Protein AF-A0A8H7IPU9-F1 (afdb_monomer_lite)

Foldseek 3Di:
DEEEEELVWADAQAFRCLLPPVSSVPDGHDNHGHPVVVVCVVVVYDYPYYFQFDRNQDPDQQCVRDSDHFDFQPPPVSPFGLGHGRSRQLSCVLPDPPHDHYDDDCDPCRFVVSCVRSVHDGDDDDDPDPPCVVVPPVVVVVVVVVQVVVCVVVVHHDDDDDPQVVCQVDNDVVCVSPRPVVSCVVVPPDDDDDDDDDD

Sequence (199 aa):
MRVAIKDNFNIDGIKTSLCNKAYNSFYPAAQSTAVCIQKLLDRGAVVIGKTKLSSFAATEEPIQCIDWPAPWNPRADEYQSPAGSSSGSAAAIAAYEWLDVAIGSDTSGSGRRPGHWNGVVAMRPTHVDYLETIGNPDQLQLIEEFTHDMEEFFGVKAKMICLESLWAEDPPEEAERRRLSDYMEPVSCGVAKHVASFG

Secondary structure (DSSP, 8-state):
-EEEEETTS--TTS---TT-HHHHHHS---SS--HHHHHHHTTT-EEEEEE--SGGG-S--GGG-SSSPPPPPTTGGGTS---SSSHHHHHHHHH-TT--EEE---SSSTTHHHHHHHT-----PPPS-TTGGG--HHHHHHHHHHHHHHHHHHT-------HHHHHHHS--GGGTT--HHHHHGGG-TTS--------

Structure (mmCIF, N/CA/C/O backbone):
data_AF-A0A8H7IPU9-F1
#
_entry.id   AF-A0A8H7IPU9-F1
#
loop_
_atom_site.group_PDB
_atom_site.id
_atom_site.type_symbol
_atom_site.label_atom_id
_atom_site.label_alt_id
_atom_site.label_comp_id
_atom_site.label_asym_id
_atom_site.label_entity_id
_atom_site.label_seq_id
_atom_site.pdbx_PDB_ins_code
_atom_site.Cartn_x
_atom_site.Cartn_y
_atom_site.Cartn_z
_atom_site.occupancy
_atom_site.B_iso_or_equiv
_atom_site.auth_seq_id
_atom_site.auth_comp_id
_atom_site.auth_asym_id
_atom_site.auth_atom_id
_atom_site.pdbx_PDB_model_num
ATOM 1 N N . MET A 1 1 ? -15.481 -5.695 -7.728 1.00 94.62 1 MET A N 1
ATOM 2 C CA . MET A 1 1 ? -14.509 -4.632 -7.390 1.00 94.62 1 MET A CA 1
ATOM 3 C C . MET A 1 1 ? -13.109 -5.213 -7.462 1.00 94.62 1 MET A C 1
ATOM 5 O O . MET A 1 1 ? -12.864 -6.240 -6.842 1.00 94.62 1 MET A O 1
ATOM 9 N N . ARG A 1 2 ? -12.219 -4.601 -8.233 1.00 98.00 2 ARG A N 1
ATOM 10 C CA . ARG A 1 2 ? -10.822 -4.975 -8.448 1.00 98.00 2 ARG A CA 1
ATOM 11 C C . ARG A 1 2 ? -9.962 -4.194 -7.471 1.00 98.00 2 ARG A C 1
ATOM 13 O O . ARG A 1 2 ? -10.025 -2.967 -7.445 1.00 98.00 2 ARG A O 1
ATOM 20 N N . VAL A 1 3 ? -9.193 -4.908 -6.659 1.00 98.06 3 VAL A N 1
ATOM 21 C CA . VAL A 1 3 ? -8.424 -4.314 -5.569 1.00 98.06 3 VAL A CA 1
ATOM 22 C C . VAL A 1 3 ? -6.952 -4.702 -5.644 1.00 98.06 3 VAL A C 1
ATOM 24 O O . VAL A 1 3 ? -6.610 -5.871 -5.823 1.00 98.06 3 VAL A O 1
ATOM 27 N N . ALA A 1 4 ? -6.070 -3.719 -5.484 1.00 98.19 4 ALA A N 1
ATOM 28 C CA . ALA A 1 4 ? -4.639 -3.945 -5.309 1.00 98.19 4 ALA A CA 1
ATOM 29 C C . ALA A 1 4 ? -4.267 -3.853 -3.821 1.00 98.19 4 ALA A C 1
ATOM 31 O O . ALA A 1 4 ? -4.790 -3.002 -3.102 1.00 98.19 4 ALA A O 1
ATOM 32 N N . ILE A 1 5 ? -3.383 -4.726 -3.338 1.00 98.25 5 ILE A N 1
ATOM 33 C CA . ILE A 1 5 ? -3.115 -4.882 -1.900 1.00 98.25 5 ILE A CA 1
ATOM 34 C C . ILE A 1 5 ? -1.649 -4.596 -1.592 1.00 98.25 5 ILE A C 1
ATOM 36 O O . ILE A 1 5 ? -0.771 -5.290 -2.092 1.00 98.25 5 ILE A O 1
ATOM 40 N N . LYS A 1 6 ? -1.360 -3.624 -0.722 1.00 98.06 6 LYS A N 1
ATOM 41 C CA . LYS A 1 6 ? 0.015 -3.355 -0.275 1.00 98.06 6 LYS A CA 1
ATOM 42 C C . LYS A 1 6 ? 0.691 -4.604 0.278 1.00 98.06 6 LYS A C 1
ATOM 44 O O . LYS A 1 6 ? 0.089 -5.384 1.014 1.00 98.06 6 LYS A O 1
ATOM 49 N N . ASP A 1 7 ? 1.967 -4.786 -0.054 1.00 97.56 7 ASP A N 1
ATOM 50 C CA . ASP A 1 7 ? 2.721 -5.993 0.298 1.00 97.56 7 ASP A CA 1
ATOM 51 C C . ASP A 1 7 ? 3.201 -6.076 1.758 1.00 97.56 7 ASP A C 1
ATOM 53 O O . ASP A 1 7 ? 4.234 -6.658 2.075 1.00 97.56 7 ASP A O 1
ATOM 57 N N . ASN A 1 8 ? 2.408 -5.501 2.660 1.00 96.00 8 ASN A N 1
ATOM 58 C CA . ASN A 1 8 ? 2.446 -5.726 4.100 1.00 96.00 8 ASN A CA 1
ATOM 59 C C . ASN A 1 8 ? 1.144 -6.316 4.659 1.00 96.00 8 ASN A C 1
ATOM 61 O O . ASN A 1 8 ? 1.039 -6.502 5.868 1.00 96.00 8 ASN A O 1
ATOM 65 N N . PHE A 1 9 ? 0.171 -6.635 3.803 1.00 96.75 9 PHE A N 1
ATOM 66 C CA . PHE A 1 9 ? -1.003 -7.414 4.182 1.00 96.75 9 PHE A CA 1
ATOM 67 C C . PHE A 1 9 ? -0.848 -8.860 3.722 1.00 96.75 9 PHE A C 1
ATOM 69 O O . PHE A 1 9 ? -0.533 -9.128 2.558 1.00 96.75 9 PHE A O 1
ATOM 76 N N . ASN A 1 10 ? -1.114 -9.792 4.631 1.00 97.69 10 ASN A N 1
ATOM 77 C CA . ASN A 1 10 ? -1.119 -11.214 4.322 1.00 97.69 10 ASN A CA 1
ATOM 78 C C . ASN A 1 10 ? -2.346 -11.601 3.493 1.00 97.69 10 ASN A C 1
ATOM 80 O O . ASN A 1 10 ? -3.448 -11.094 3.715 1.00 97.69 10 ASN A O 1
ATOM 84 N N . ILE A 1 11 ? -2.137 -12.514 2.548 1.00 98.06 11 ILE A N 1
ATOM 85 C CA . ILE A 1 11 ? -3.176 -13.190 1.770 1.00 98.06 11 ILE A CA 1
ATOM 86 C C . ILE A 1 11 ? -2.805 -14.667 1.784 1.00 98.06 11 ILE A C 1
ATOM 88 O O . ILE A 1 11 ? -1.660 -14.995 1.470 1.00 98.06 11 ILE A O 1
ATOM 92 N N . ASP A 1 12 ? -3.742 -15.523 2.178 1.00 97.88 12 ASP A N 1
ATOM 93 C CA . ASP A 1 12 ? -3.506 -16.959 2.305 1.00 97.88 12 ASP A CA 1
ATOM 94 C C . ASP A 1 12 ? -2.911 -17.557 1.019 1.00 97.88 12 ASP A C 1
ATOM 96 O O . ASP A 1 12 ? -3.338 -17.243 -0.094 1.00 97.88 12 ASP A O 1
ATOM 100 N N . GLY A 1 13 ? -1.860 -18.361 1.175 1.00 97.81 13 GLY A N 1
ATOM 101 C CA . GLY A 1 13 ? -1.127 -18.972 0.065 1.00 97.81 13 GLY A CA 1
ATOM 102 C C . GLY A 1 13 ? -0.203 -18.029 -0.720 1.00 97.81 13 GLY A C 1
ATOM 103 O O . GLY A 1 13 ? 0.510 -18.493 -1.611 1.00 97.81 13 GLY A O 1
ATOM 104 N N . ILE A 1 14 ? -0.136 -16.733 -0.390 1.00 97.81 14 ILE A N 1
ATOM 105 C CA . ILE A 1 14 ? 0.733 -15.748 -1.056 1.00 97.81 14 ILE A CA 1
ATOM 106 C C . ILE A 1 14 ? 1.855 -15.303 -0.110 1.00 97.81 14 ILE A C 1
ATOM 108 O O . ILE A 1 14 ? 1.643 -15.069 1.080 1.00 97.81 14 ILE A O 1
ATOM 112 N N . LYS A 1 15 ? 3.078 -15.158 -0.636 1.00 97.62 15 LYS A N 1
ATOM 113 C CA . LYS A 1 15 ? 4.188 -14.564 0.122 1.00 97.62 15 LYS A CA 1
ATOM 114 C C . LYS A 1 15 ? 3.983 -13.063 0.323 1.00 97.62 15 LYS A C 1
ATOM 116 O O . LYS A 1 15 ? 3.641 -12.341 -0.611 1.00 97.62 15 LYS A O 1
ATOM 121 N N . THR A 1 16 ? 4.256 -12.602 1.538 1.00 97.69 16 THR A N 1
ATOM 122 C CA . THR A 1 16 ? 4.347 -11.180 1.881 1.00 97.69 16 THR A CA 1
ATOM 123 C C . THR A 1 16 ? 5.822 -10.825 2.000 1.00 97.69 16 THR A C 1
ATOM 125 O O . THR A 1 16 ? 6.512 -11.374 2.857 1.00 97.69 16 THR A O 1
ATOM 128 N N . SER A 1 17 ? 6.329 -9.935 1.142 1.00 96.56 17 SER A N 1
ATOM 129 C CA . SER A 1 17 ? 7.766 -9.628 1.122 1.00 96.56 17 SER A CA 1
ATOM 130 C C . SER A 1 17 ? 8.166 -8.505 2.072 1.00 96.56 17 SER A C 1
ATOM 132 O O . SER A 1 17 ? 9.347 -8.386 2.389 1.00 96.56 17 SER A O 1
ATOM 134 N N . LEU A 1 18 ? 7.222 -7.643 2.475 1.00 95.50 18 LEU A N 1
ATOM 135 C CA . LEU A 1 18 ? 7.505 -6.370 3.154 1.00 95.50 18 LEU A CA 1
ATOM 136 C C . LEU A 1 18 ? 8.487 -5.477 2.383 1.00 95.50 18 LEU A C 1
ATOM 138 O O . LEU A 1 18 ? 9.126 -4.604 2.965 1.00 95.50 18 LEU A O 1
ATOM 142 N N . CYS A 1 19 ? 8.601 -5.690 1.071 1.00 94.81 19 CYS A N 1
ATOM 143 C CA . CYS A 1 19 ? 9.637 -5.112 0.235 1.00 94.81 19 CYS A CA 1
ATOM 144 C C . CYS A 1 19 ? 11.064 -5.354 0.769 1.00 94.81 19 CYS A C 1
ATOM 146 O O . CYS A 1 19 ? 11.955 -4.524 0.591 1.00 94.81 19 CYS A O 1
ATOM 148 N N . ASN A 1 20 ? 11.295 -6.523 1.378 1.00 94.75 20 ASN A N 1
ATOM 149 C CA . ASN A 1 20 ? 12.623 -7.000 1.742 1.00 94.75 20 ASN A CA 1
ATOM 150 C C . ASN A 1 20 ? 12.922 -8.411 1.177 1.00 94.75 20 ASN A C 1
ATOM 152 O O . ASN A 1 20 ? 12.191 -9.371 1.433 1.00 94.75 20 ASN A O 1
ATOM 156 N N . LYS A 1 21 ? 13.999 -8.568 0.389 1.00 96.00 21 LYS A N 1
ATOM 157 C CA . LYS A 1 21 ? 14.336 -9.848 -0.279 1.00 96.00 21 LYS A CA 1
ATOM 158 C C . LYS A 1 21 ? 14.734 -10.943 0.704 1.00 96.00 21 LYS A C 1
ATOM 160 O O . LYS A 1 21 ? 14.388 -12.108 0.487 1.00 96.00 21 LYS A O 1
ATOM 165 N N . ALA A 1 22 ? 15.438 -10.583 1.776 1.00 95.69 22 ALA A N 1
ATOM 166 C CA . ALA A 1 22 ? 15.839 -11.529 2.812 1.00 95.69 22 ALA A CA 1
ATOM 167 C C . ALA A 1 22 ? 14.611 -12.058 3.567 1.00 95.69 22 ALA A C 1
ATOM 169 O O . ALA A 1 22 ? 14.446 -13.271 3.683 1.00 95.69 22 ALA A O 1
ATOM 170 N N . TYR A 1 23 ? 13.699 -11.167 3.970 1.00 95.69 23 TYR A N 1
ATOM 171 C CA . TYR A 1 23 ? 12.420 -11.526 4.586 1.00 95.69 23 TYR A CA 1
ATOM 172 C C . TYR A 1 23 ? 11.604 -12.454 3.676 1.00 95.69 23 TYR A C 1
ATOM 174 O O . TYR A 1 23 ? 11.214 -13.545 4.088 1.00 95.69 23 TYR A O 1
ATOM 182 N N . ASN A 1 24 ? 11.428 -12.077 2.406 1.00 96.69 24 ASN A N 1
ATOM 183 C CA . ASN A 1 24 ? 10.699 -12.884 1.424 1.00 96.69 24 ASN A CA 1
ATOM 184 C C . ASN A 1 24 ? 11.300 -14.286 1.216 1.00 96.69 24 ASN A C 1
ATOM 186 O O . ASN A 1 24 ? 10.581 -15.244 0.928 1.00 96.69 24 ASN A O 1
ATOM 190 N N . SER A 1 25 ? 12.624 -14.414 1.326 1.00 97.12 25 SER A N 1
ATOM 191 C CA . SER A 1 25 ? 13.322 -15.696 1.175 1.00 97.12 25 SER A CA 1
ATOM 192 C C . SER A 1 25 ? 13.182 -16.569 2.419 1.00 97.12 25 SER A C 1
ATOM 194 O O . SER A 1 25 ? 13.005 -17.778 2.291 1.00 97.12 25 SER A O 1
ATOM 196 N N . PHE A 1 26 ? 13.233 -15.957 3.604 1.00 97.25 26 PHE A N 1
ATOM 197 C CA . PHE A 1 26 ? 13.206 -16.655 4.885 1.00 97.25 26 PHE A CA 1
ATOM 198 C C . PHE A 1 26 ? 11.809 -17.158 5.264 1.00 97.25 26 PHE A C 1
ATOM 200 O O . PHE A 1 26 ? 11.671 -18.269 5.771 1.00 97.25 26 PHE A O 1
ATOM 207 N N . TYR A 1 27 ? 10.767 -16.365 5.003 1.00 96.06 27 TYR A N 1
ATOM 208 C CA . TYR A 1 27 ? 9.405 -16.708 5.404 1.00 96.06 27 TYR A CA 1
ATOM 209 C C . TYR A 1 27 ? 8.633 -17.448 4.294 1.00 96.06 27 TYR A C 1
ATOM 211 O O . TYR A 1 27 ? 8.778 -17.137 3.100 1.00 96.06 27 TYR A O 1
ATOM 219 N N . PRO A 1 28 ? 7.810 -18.453 4.656 1.00 97.75 28 PRO A N 1
ATOM 220 C CA . PRO A 1 28 ? 6.927 -19.128 3.712 1.00 97.75 28 PRO A CA 1
ATOM 221 C C . PRO A 1 28 ? 5.769 -18.213 3.284 1.00 97.75 28 PRO A C 1
ATOM 223 O O . PRO A 1 28 ? 5.651 -17.067 3.718 1.00 97.75 28 PRO A O 1
ATOM 226 N N . ALA A 1 29 ? 4.907 -18.721 2.401 1.00 98.00 29 ALA A N 1
ATOM 227 C CA . ALA A 1 29 ? 3.640 -18.059 2.106 1.00 98.00 29 ALA A CA 1
ATOM 228 C C . ALA A 1 29 ? 2.799 -17.890 3.382 1.00 98.00 29 ALA A C 1
ATOM 230 O O . ALA A 1 29 ? 2.895 -18.703 4.307 1.00 98.00 29 ALA A O 1
ATOM 231 N N . ALA A 1 30 ? 1.987 -16.834 3.431 1.00 96.75 30 ALA A N 1
ATOM 232 C CA . ALA A 1 30 ? 1.106 -16.607 4.564 1.00 96.75 30 ALA A CA 1
ATOM 233 C C . ALA A 1 30 ? 0.087 -17.751 4.693 1.00 96.75 30 ALA A C 1
ATOM 235 O O . ALA A 1 30 ? -0.413 -18.257 3.692 1.00 96.75 30 ALA A O 1
ATOM 236 N N . GLN A 1 31 ? -0.215 -18.132 5.935 1.00 96.56 31 GLN A N 1
ATOM 237 C CA . GLN A 1 31 ? -1.185 -19.186 6.271 1.00 96.56 31 GLN A CA 1
ATOM 238 C C . GLN A 1 31 ? -2.599 -18.641 6.528 1.00 96.56 31 GLN A C 1
ATOM 240 O O . GLN A 1 31 ? -3.505 -19.383 6.899 1.00 96.56 31 GLN A O 1
ATOM 245 N N . SER A 1 32 ? -2.763 -17.320 6.458 1.00 95.19 32 SER A N 1
ATOM 246 C CA . SER A 1 32 ? -4.039 -16.653 6.664 1.00 95.19 32 SER A CA 1
ATOM 247 C C . SER A 1 32 ? -4.071 -15.308 5.950 1.00 95.19 32 SER A C 1
ATOM 249 O O . SER A 1 32 ? -3.048 -14.642 5.759 1.00 95.19 32 SER A O 1
ATOM 251 N N . THR A 1 33 ? -5.274 -14.896 5.565 1.00 93.88 33 THR A N 1
ATOM 252 C CA . THR A 1 33 ? -5.533 -13.580 4.984 1.00 93.88 33 THR A CA 1
ATOM 253 C C . THR A 1 33 ? -5.771 -12.557 6.093 1.00 93.88 33 THR A C 1
ATOM 255 O O . THR A 1 33 ? -6.501 -12.819 7.049 1.00 93.88 33 THR A O 1
ATOM 258 N N . ALA A 1 34 ? -5.187 -11.363 5.966 1.00 90.50 34 ALA A N 1
ATOM 259 C CA . ALA A 1 34 ? -5.430 -10.266 6.897 1.00 90.50 34 ALA A CA 1
ATOM 260 C C . ALA A 1 34 ? -6.932 -9.935 6.968 1.00 90.50 34 ALA A C 1
ATOM 262 O O . ALA A 1 34 ? -7.604 -9.852 5.941 1.00 90.50 34 ALA A O 1
ATOM 263 N N . VAL A 1 35 ? -7.459 -9.695 8.173 1.00 89.44 35 VAL A N 1
ATOM 264 C CA . VAL A 1 35 ? -8.910 -9.568 8.429 1.00 89.44 35 VAL A CA 1
ATOM 265 C C . VAL A 1 35 ? -9.587 -8.527 7.533 1.00 89.44 35 VAL A C 1
ATOM 267 O O . VAL A 1 35 ? -10.679 -8.760 7.017 1.00 89.44 35 VAL A O 1
ATOM 270 N N . CYS A 1 36 ? -8.948 -7.375 7.314 1.00 87.19 36 CYS A N 1
ATOM 271 C CA . CYS A 1 36 ? -9.480 -6.340 6.427 1.00 87.19 36 CYS A CA 1
ATOM 272 C C . CYS A 1 36 ? -9.583 -6.813 4.970 1.00 87.19 36 CYS A C 1
ATOM 274 O O . CYS A 1 36 ? -10.551 -6.475 4.296 1.00 87.19 36 CYS A O 1
ATOM 276 N N . ILE A 1 37 ? -8.634 -7.625 4.503 1.00 94.69 37 ILE A N 1
ATOM 277 C CA . ILE A 1 37 ? -8.632 -8.178 3.148 1.00 94.69 37 ILE A CA 1
ATOM 278 C C . ILE A 1 37 ? -9.664 -9.296 3.031 1.00 94.69 37 ILE A C 1
ATOM 280 O O . ILE A 1 37 ? -10.421 -9.309 2.065 1.00 94.69 37 ILE A O 1
ATOM 284 N N . GLN A 1 38 ? -9.780 -10.163 4.042 1.00 94.75 38 GLN A N 1
ATOM 285 C CA . GLN A 1 38 ? -10.798 -11.214 4.066 1.00 94.75 38 GLN A CA 1
ATOM 286 C C . GLN A 1 38 ? -12.208 -10.619 3.940 1.00 94.75 38 GLN A C 1
ATOM 288 O O . GLN A 1 38 ? -12.972 -11.032 3.077 1.00 94.75 38 GLN A O 1
ATOM 293 N N . LYS A 1 39 ? -12.508 -9.539 4.677 1.00 92.75 39 LYS A N 1
ATOM 294 C CA . LYS A 1 39 ? -13.793 -8.820 4.577 1.00 92.75 39 LYS A CA 1
ATOM 295 C C . LYS A 1 39 ? -14.113 -8.300 3.170 1.00 92.75 39 LYS A C 1
ATOM 297 O O . LYS A 1 39 ? -15.296 -8.153 2.846 1.00 92.75 39 LYS A O 1
ATOM 302 N N . LEU A 1 40 ? -13.092 -7.962 2.376 1.00 92.38 40 LEU A N 1
ATOM 303 C CA . LEU A 1 40 ? -13.252 -7.548 0.980 1.00 92.38 40 LEU A CA 1
ATOM 304 C C . LEU A 1 40 ? -13.509 -8.760 0.082 1.00 92.38 40 LEU A C 1
ATOM 306 O O . LEU A 1 40 ? -14.425 -8.717 -0.738 1.00 92.38 40 LEU A O 1
ATOM 310 N N . LEU A 1 41 ? -12.739 -9.838 0.255 1.00 96.69 41 LEU A N 1
ATOM 311 C CA . LEU A 1 41 ? -12.911 -11.091 -0.486 1.00 96.69 41 LEU A CA 1
ATOM 312 C C . LEU A 1 41 ? -14.306 -11.690 -0.264 1.00 96.69 41 LEU A C 1
ATOM 314 O O . LEU A 1 41 ? -14.984 -12.022 -1.232 1.00 96.69 41 LEU A O 1
ATOM 318 N N . ASP A 1 42 ? -14.783 -11.712 0.983 1.00 96.19 42 ASP A N 1
ATOM 319 C CA . ASP A 1 42 ? -16.123 -12.194 1.352 1.00 96.19 42 ASP A CA 1
ATOM 320 C C . ASP A 1 42 ? -17.2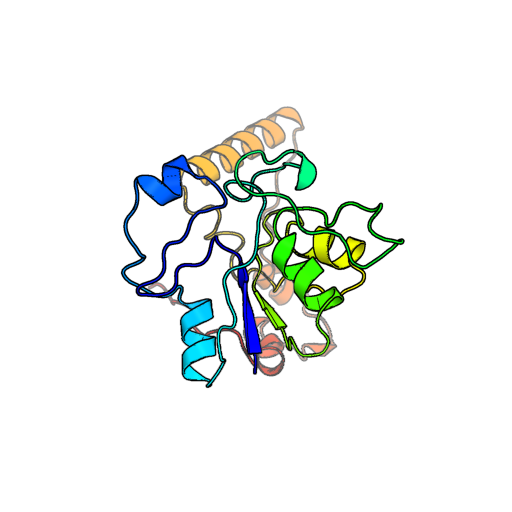47 -11.393 0.671 1.00 96.19 42 ASP A C 1
ATOM 322 O O . ASP A 1 42 ? -18.361 -11.880 0.499 1.00 96.19 42 ASP A O 1
ATOM 326 N N . ARG A 1 43 ? -16.960 -10.149 0.263 1.00 97.44 43 ARG A N 1
ATOM 327 C CA . ARG A 1 43 ? -17.872 -9.265 -0.483 1.00 97.44 43 ARG A CA 1
ATOM 328 C C . ARG A 1 43 ? -17.673 -9.336 -2.001 1.00 97.44 43 ARG A C 1
ATOM 330 O O . ARG A 1 43 ? -18.206 -8.498 -2.726 1.00 97.44 43 ARG A O 1
ATOM 337 N N . GLY A 1 44 ? -16.903 -10.304 -2.493 1.00 98.00 44 GLY A N 1
ATOM 338 C CA . GLY A 1 44 ? -16.647 -10.505 -3.920 1.00 98.00 44 GLY A CA 1
ATOM 339 C C . GLY A 1 44 ? -15.605 -9.553 -4.516 1.00 98.00 44 GLY A C 1
ATOM 340 O O . GLY A 1 44 ? -15.627 -9.292 -5.723 1.00 98.00 44 GLY A O 1
ATOM 341 N N . ALA A 1 45 ? -14.705 -8.989 -3.703 1.00 97.25 45 ALA A N 1
ATOM 342 C CA . ALA A 1 45 ? -13.556 -8.266 -4.239 1.00 97.25 45 ALA A CA 1
ATOM 343 C C . ALA A 1 45 ? -12.579 -9.232 -4.927 1.00 97.25 45 ALA A C 1
ATOM 345 O O . ALA A 1 45 ? -12.307 -10.323 -4.434 1.00 97.25 45 ALA A O 1
ATOM 346 N N . VAL A 1 46 ? -12.017 -8.804 -6.055 1.00 98.12 46 VAL A N 1
ATOM 347 C CA . VAL A 1 46 ? -11.020 -9.552 -6.822 1.00 98.12 46 VAL A CA 1
ATOM 348 C C . VAL A 1 46 ? -9.664 -8.903 -6.593 1.00 98.12 46 VAL A C 1
ATOM 350 O O . VAL A 1 46 ? -9.446 -7.759 -6.998 1.00 98.12 46 VAL A O 1
ATOM 353 N N . VAL A 1 47 ? -8.757 -9.623 -5.933 1.00 98.06 47 VAL A N 1
ATOM 354 C CA . VAL A 1 47 ? -7.383 -9.156 -5.729 1.00 98.06 47 VAL A CA 1
ATOM 355 C C . VAL A 1 47 ? -6.613 -9.282 -7.037 1.00 98.06 47 VAL A C 1
ATOM 357 O O . VAL A 1 47 ? -6.455 -10.374 -7.572 1.00 98.06 47 VAL A O 1
ATOM 360 N N . ILE A 1 48 ? -6.123 -8.152 -7.535 1.00 97.19 48 ILE A N 1
ATOM 361 C CA . ILE A 1 48 ? -5.356 -8.074 -8.783 1.00 97.19 48 ILE A CA 1
ATOM 362 C C . ILE A 1 48 ? -3.881 -8.395 -8.550 1.00 97.19 48 ILE A C 1
ATOM 364 O O . ILE A 1 48 ? -3.219 -8.968 -9.410 1.00 97.19 48 ILE A O 1
ATOM 368 N N . GLY A 1 49 ? -3.355 -8.028 -7.383 1.00 96.19 49 GLY A N 1
ATOM 369 C CA . GLY A 1 49 ? -1.962 -8.269 -7.047 1.00 96.19 49 GLY A CA 1
ATOM 370 C C . GLY A 1 49 ? -1.502 -7.523 -5.804 1.00 96.19 49 GLY A C 1
ATOM 371 O O . GLY A 1 49 ? -2.248 -6.746 -5.195 1.00 96.19 49 GLY A O 1
ATOM 372 N N . LYS A 1 50 ? -0.243 -7.782 -5.446 1.00 97.56 50 LYS A N 1
ATOM 373 C CA . LYS A 1 50 ? 0.458 -7.113 -4.351 1.00 97.56 50 LYS A CA 1
ATOM 374 C C . LYS A 1 50 ? 1.178 -5.862 -4.868 1.00 97.56 50 LYS A C 1
ATOM 376 O O . LYS A 1 50 ? 1.773 -5.902 -5.942 1.00 97.56 50 LYS A O 1
ATOM 381 N N . THR A 1 51 ? 1.131 -4.756 -4.128 1.00 96.81 51 THR A N 1
ATOM 382 C CA . THR A 1 51 ? 1.768 -3.486 -4.520 1.00 96.81 51 THR A CA 1
ATOM 383 C C . THR A 1 51 ? 3.022 -3.190 -3.704 1.00 96.81 51 THR A C 1
ATOM 385 O O . THR A 1 51 ? 3.115 -3.511 -2.515 1.00 96.81 51 THR A O 1
ATOM 388 N N . LYS A 1 52 ? 3.989 -2.534 -4.357 1.00 94.88 52 LYS A N 1
ATOM 389 C CA . LYS A 1 52 ? 5.240 -2.064 -3.749 1.00 94.88 52 LYS A CA 1
ATOM 390 C C . LYS A 1 52 ? 4.967 -1.152 -2.551 1.00 94.88 52 LYS A C 1
ATOM 392 O O . LYS A 1 52 ? 4.071 -0.307 -2.580 1.00 94.88 52 LYS A O 1
ATOM 397 N N . LEU A 1 53 ? 5.820 -1.284 -1.542 1.00 95.12 53 LEU A N 1
ATOM 398 C CA . LEU A 1 53 ? 5.917 -0.389 -0.399 1.00 95.12 53 LEU A CA 1
ATOM 399 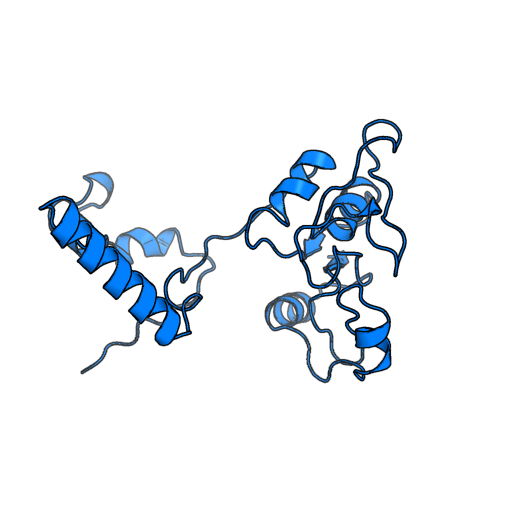C C . LEU A 1 53 ? 7.364 0.011 -0.116 1.00 95.12 53 LEU A C 1
ATOM 401 O O . LEU A 1 53 ? 8.280 -0.625 -0.631 1.00 95.12 53 LEU A O 1
ATOM 405 N N . SER A 1 54 ? 7.571 1.022 0.723 1.00 93.62 54 SER A N 1
ATOM 406 C CA . SER A 1 54 ? 8.856 1.200 1.414 1.00 93.62 54 SER A CA 1
ATOM 407 C C . SER A 1 54 ? 9.149 -0.022 2.295 1.00 93.62 54 SER A C 1
ATOM 409 O O . SER A 1 54 ? 8.225 -0.521 2.941 1.00 93.62 54 SER A O 1
ATOM 411 N N . SER A 1 55 ? 10.391 -0.506 2.312 1.00 93.44 55 SER A N 1
ATOM 412 C CA . SER A 1 55 ? 10.856 -1.664 3.086 1.00 93.44 55 SER A CA 1
ATOM 413 C C . SER A 1 55 ? 10.375 -1.584 4.534 1.00 93.44 55 SER A C 1
ATOM 415 O O . SER A 1 55 ? 10.548 -0.561 5.196 1.00 93.44 55 SER A O 1
ATOM 417 N N . PHE A 1 56 ? 9.684 -2.627 5.002 1.00 93.06 56 PHE A N 1
ATOM 418 C CA . PHE A 1 56 ? 9.048 -2.693 6.329 1.00 93.06 56 PHE A CA 1
ATOM 419 C C . PHE A 1 56 ? 8.107 -1.520 6.670 1.00 93.06 56 PHE A C 1
ATOM 421 O O . PHE A 1 56 ? 7.828 -1.258 7.835 1.00 93.06 56 PHE A O 1
ATOM 428 N N . ALA A 1 57 ? 7.597 -0.810 5.660 1.00 91.38 57 ALA A N 1
ATOM 429 C CA . ALA A 1 57 ? 6.872 0.451 5.811 1.00 91.38 57 ALA A CA 1
ATOM 430 C C . ALA A 1 57 ? 7.654 1.546 6.569 1.00 91.38 57 ALA A C 1
ATOM 432 O O . ALA A 1 57 ? 7.043 2.462 7.123 1.00 91.38 57 ALA A O 1
ATOM 433 N N . ALA A 1 58 ? 8.988 1.472 6.563 1.00 87.06 58 ALA A N 1
ATOM 434 C CA . ALA A 1 58 ? 9.866 2.456 7.178 1.00 87.06 58 ALA A CA 1
ATOM 435 C C . ALA A 1 58 ? 9.845 3.798 6.429 1.00 87.06 58 ALA A C 1
ATOM 437 O O . ALA A 1 58 ? 9.408 3.902 5.275 1.00 87.06 58 ALA A O 1
ATOM 438 N N . THR A 1 59 ? 10.343 4.838 7.099 1.00 81.25 59 THR A N 1
ATOM 439 C CA . THR A 1 59 ? 10.544 6.163 6.508 1.00 81.25 59 THR A CA 1
ATOM 440 C C . THR A 1 59 ? 11.739 6.123 5.554 1.00 81.25 59 THR A C 1
ATOM 442 O O . THR A 1 59 ? 12.861 6.448 5.924 1.00 81.25 59 THR A O 1
ATOM 445 N N . GLU A 1 60 ? 11.484 5.714 4.318 1.00 82.62 60 GLU A N 1
ATOM 446 C CA . GLU A 1 60 ? 12.415 5.797 3.189 1.00 82.62 60 GLU A CA 1
ATOM 447 C C . GLU A 1 60 ? 11.674 6.334 1.960 1.00 82.62 60 GLU A C 1
ATOM 449 O O . GLU A 1 60 ? 10.486 6.040 1.749 1.00 82.62 60 GLU A O 1
ATOM 454 N N . GLU A 1 61 ? 12.369 7.113 1.129 1.00 90.44 61 GLU A N 1
ATOM 455 C CA . GLU A 1 61 ? 11.837 7.447 -0.187 1.00 90.44 61 GLU A CA 1
ATOM 456 C C . GLU A 1 61 ? 11.834 6.189 -1.064 1.00 90.44 61 GLU A C 1
ATOM 458 O O . GLU A 1 61 ? 12.828 5.461 -1.081 1.00 90.44 61 GLU A O 1
ATOM 463 N N . PRO A 1 62 ? 10.768 5.922 -1.842 1.00 90.12 62 PRO A N 1
ATOM 464 C CA . PRO A 1 62 ? 10.657 4.688 -2.621 1.00 90.12 62 PRO A CA 1
ATOM 465 C C . PRO A 1 62 ? 11.867 4.4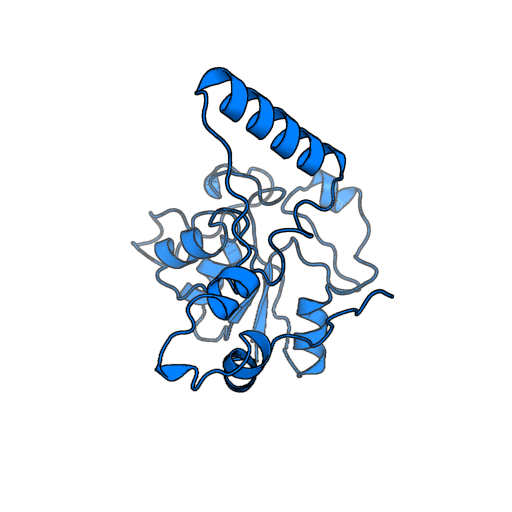04 -3.517 1.00 90.12 62 PRO A C 1
ATOM 467 O O . PRO A 1 62 ? 12.238 3.244 -3.679 1.00 90.12 62 PRO A O 1
ATOM 470 N N . ILE A 1 63 ? 12.485 5.457 -4.062 1.00 87.94 63 ILE A N 1
ATOM 471 C CA . ILE A 1 63 ? 13.655 5.388 -4.950 1.00 87.94 63 ILE A CA 1
ATOM 472 C C . ILE A 1 63 ? 14.946 4.945 -4.243 1.00 87.94 63 ILE A C 1
ATOM 474 O O . ILE A 1 63 ? 15.909 4.587 -4.910 1.00 87.94 63 ILE A O 1
ATOM 478 N N . GLN A 1 64 ? 14.986 4.985 -2.908 1.00 88.56 64 GLN A N 1
ATOM 479 C CA . GLN A 1 64 ? 16.142 4.570 -2.106 1.00 88.56 64 GLN A CA 1
ATOM 480 C C . GLN A 1 64 ? 16.148 3.057 -1.843 1.00 88.56 64 GLN A C 1
ATOM 482 O O . GLN A 1 64 ? 17.169 2.502 -1.443 1.00 88.56 64 GLN A O 1
ATOM 487 N N . CYS A 1 65 ? 15.019 2.380 -2.068 1.00 86.06 65 CYS A N 1
ATOM 488 C CA . CYS A 1 65 ? 14.887 0.948 -1.845 1.00 86.06 65 CYS A CA 1
ATOM 489 C C . CYS A 1 65 ? 15.656 0.151 -2.913 1.00 86.06 65 CYS A C 1
ATOM 491 O O . CYS A 1 65 ? 15.390 0.283 -4.106 1.00 86.06 65 CYS A O 1
ATOM 493 N N . ILE A 1 66 ? 16.579 -0.713 -2.483 1.00 87.75 66 ILE A N 1
ATOM 494 C CA . ILE A 1 66 ? 17.464 -1.479 -3.383 1.00 87.75 66 ILE A CA 1
ATOM 495 C C . ILE A 1 66 ? 16.884 -2.835 -3.815 1.00 87.75 66 ILE A C 1
ATOM 497 O O . ILE A 1 66 ? 17.330 -3.422 -4.801 1.00 87.75 66 ILE A O 1
ATOM 501 N N . ASP A 1 67 ? 15.909 -3.364 -3.073 1.00 92.88 67 ASP A N 1
ATOM 502 C CA . ASP A 1 67 ? 15.433 -4.733 -3.273 1.00 92.88 67 ASP A CA 1
ATOM 503 C C . ASP A 1 67 ? 14.486 -4.849 -4.470 1.00 92.88 67 ASP A C 1
ATOM 505 O O . ASP A 1 67 ? 14.661 -5.730 -5.318 1.00 92.88 67 ASP A O 1
ATOM 509 N N . TRP A 1 68 ? 13.521 -3.937 -4.579 1.00 91.06 68 TRP A N 1
ATOM 510 C CA . TRP A 1 68 ? 12.642 -3.821 -5.740 1.00 91.06 68 TRP A CA 1
ATOM 511 C C . TRP A 1 68 ? 12.589 -2.371 -6.213 1.00 91.06 68 TRP A C 1
ATOM 513 O O . TRP A 1 68 ? 12.430 -1.483 -5.368 1.00 91.06 68 TRP A O 1
ATOM 523 N N . PRO A 1 69 ? 12.645 -2.129 -7.536 1.00 91.00 69 PRO A N 1
ATOM 524 C CA . PRO A 1 69 ? 12.510 -0.791 -8.091 1.00 91.00 69 PRO A CA 1
ATOM 525 C C . PRO A 1 69 ? 11.240 -0.088 -7.605 1.00 91.00 69 PRO A C 1
ATOM 527 O O . PRO A 1 69 ? 10.187 -0.709 -7.415 1.00 91.00 69 PRO A O 1
ATOM 530 N N . ALA A 1 70 ? 11.342 1.222 -7.402 1.00 92.00 70 ALA A N 1
ATOM 531 C CA . ALA A 1 70 ? 10.174 2.057 -7.177 1.00 92.00 70 ALA A CA 1
ATOM 532 C C . ALA A 1 70 ? 9.281 2.069 -8.430 1.00 92.00 70 ALA A C 1
ATOM 534 O O . ALA A 1 70 ? 9.807 2.027 -9.543 1.00 92.00 70 ALA A O 1
ATOM 535 N N . PRO A 1 71 ? 7.948 2.161 -8.277 1.00 93.12 71 PRO A N 1
ATOM 536 C CA . PRO A 1 71 ? 7.097 2.521 -9.400 1.00 93.12 71 PRO A CA 1
ATOM 537 C C . PRO A 1 71 ? 7.393 3.964 -9.826 1.00 93.12 71 PRO A C 1
ATOM 539 O O . PRO A 1 71 ? 7.844 4.777 -9.014 1.00 93.12 71 PRO A O 1
ATOM 542 N N . TRP A 1 72 ? 7.074 4.302 -11.069 1.00 92.62 72 TRP A N 1
ATOM 543 C CA . TRP A 1 72 ? 6.981 5.700 -11.475 1.00 92.62 72 TRP A CA 1
ATOM 544 C C . TRP A 1 72 ? 5.699 6.328 -10.934 1.00 92.62 72 TRP A C 1
ATOM 546 O O . TRP A 1 72 ? 4.676 5.656 -10.778 1.00 92.62 72 TRP A O 1
ATOM 556 N N . ASN A 1 73 ? 5.762 7.622 -10.631 1.00 93.88 73 ASN A N 1
ATOM 557 C CA . ASN A 1 73 ? 4.565 8.414 -10.398 1.00 93.88 73 ASN A CA 1
ATOM 558 C C . ASN A 1 73 ? 3.978 8.778 -11.771 1.00 93.88 73 ASN A C 1
ATOM 560 O O . ASN A 1 73 ? 4.664 9.443 -12.538 1.00 93.88 73 ASN A O 1
ATOM 564 N N . PRO A 1 74 ? 2.734 8.404 -12.105 1.00 91.31 74 PRO A N 1
ATOM 565 C CA . PRO A 1 74 ? 2.138 8.747 -13.400 1.00 91.31 74 PRO A CA 1
ATOM 566 C C . PRO A 1 74 ? 1.800 10.247 -13.543 1.00 91.31 74 PRO A C 1
ATOM 568 O O . PRO A 1 74 ? 1.194 10.657 -14.530 1.00 91.31 74 PRO A O 1
ATOM 571 N N . ARG A 1 75 ? 2.144 11.087 -12.557 1.00 85.56 75 ARG A N 1
ATOM 572 C CA . ARG A 1 75 ? 2.023 12.552 -12.597 1.00 85.56 75 ARG A CA 1
ATOM 573 C C . ARG A 1 75 ? 3.389 13.204 -12.822 1.00 85.56 75 ARG A C 1
ATOM 575 O O . ARG A 1 75 ? 4.420 12.640 -12.468 1.00 85.56 75 ARG A O 1
ATOM 582 N N . ALA A 1 76 ? 3.364 14.435 -13.342 1.00 82.31 76 ALA A N 1
ATOM 583 C CA . ALA A 1 76 ? 4.552 15.257 -13.606 1.00 82.31 76 ALA A CA 1
ATOM 584 C C . ALA A 1 76 ? 5.609 14.534 -14.466 1.00 82.31 76 ALA A C 1
ATOM 586 O O . ALA A 1 76 ? 6.793 14.526 -14.126 1.00 82.31 76 ALA A O 1
ATOM 587 N N . ASP A 1 77 ? 5.151 13.905 -15.554 1.00 83.25 77 ASP A N 1
ATOM 588 C CA . ASP A 1 77 ? 5.978 13.196 -16.540 1.00 83.25 77 ASP A CA 1
ATOM 589 C C . ASP A 1 77 ? 6.971 12.205 -15.910 1.00 83.25 77 ASP A C 1
ATOM 591 O O . ASP A 1 77 ? 8.111 12.089 -16.346 1.00 83.25 77 ASP A O 1
ATOM 595 N N . GLU A 1 78 ? 6.554 11.513 -14.845 1.00 80.56 78 GLU A N 1
ATOM 596 C CA . GLU A 1 78 ? 7.342 10.485 -14.146 1.00 80.56 78 GLU A CA 1
ATOM 597 C C . GLU A 1 78 ? 8.589 10.992 -13.395 1.00 80.56 78 GLU A C 1
ATOM 599 O O . GLU A 1 78 ? 9.287 10.201 -12.755 1.00 80.56 78 GLU A O 1
ATOM 604 N N . TYR A 1 79 ? 8.841 12.308 -13.372 1.00 85.19 79 TYR A N 1
ATOM 605 C CA . TYR A 1 79 ? 9.969 12.923 -12.652 1.00 85.19 79 TYR A CA 1
ATOM 606 C C . TYR A 1 79 ? 9.716 13.124 -11.155 1.00 85.19 79 TYR A C 1
ATOM 608 O O . TYR A 1 79 ? 10.642 13.400 -10.388 1.00 85.19 79 TYR A O 1
ATOM 616 N N . GLN A 1 80 ? 8.466 13.002 -10.718 1.00 89.81 80 GLN A N 1
ATOM 617 C CA . GLN A 1 80 ? 8.103 13.128 -9.315 1.00 89.81 80 GLN A CA 1
ATOM 618 C C . GLN A 1 80 ? 8.188 11.770 -8.607 1.00 89.81 80 GLN A C 1
ATOM 620 O O . GLN A 1 80 ? 7.794 10.737 -9.139 1.00 89.81 80 GLN A O 1
ATOM 625 N N . SER A 1 81 ? 8.652 11.760 -7.355 1.00 92.88 81 SER A N 1
ATOM 626 C CA . SER A 1 81 ? 8.580 10.553 -6.520 1.00 92.88 81 SER A CA 1
ATOM 627 C C . SER A 1 81 ? 7.112 10.127 -6.318 1.00 92.88 81 SER A C 1
ATOM 629 O O . SER A 1 81 ? 6.235 10.983 -6.153 1.00 92.88 81 SER A O 1
ATOM 631 N N . PRO A 1 82 ? 6.804 8.818 -6.271 1.00 93.88 82 PRO A N 1
ATOM 632 C CA . PRO A 1 82 ? 5.470 8.331 -5.915 1.00 93.88 82 PRO A CA 1
ATOM 633 C C . PRO A 1 82 ? 5.185 8.431 -4.402 1.00 93.88 82 PRO A C 1
ATOM 635 O O . PRO A 1 82 ? 4.080 8.103 -3.976 1.00 93.88 82 PRO A O 1
ATOM 638 N N . ALA A 1 83 ? 6.158 8.884 -3.595 1.00 94.75 83 ALA A N 1
ATOM 639 C CA . ALA A 1 83 ? 6.140 8.935 -2.129 1.00 94.75 83 ALA A CA 1
ATOM 640 C C . ALA A 1 83 ? 5.916 7.582 -1.425 1.00 94.75 83 ALA A C 1
ATOM 642 O O . ALA A 1 83 ? 5.444 6.610 -2.001 1.00 94.75 83 ALA A O 1
ATOM 643 N N . GLY A 1 84 ? 6.283 7.506 -0.143 1.00 93.56 84 GLY A N 1
ATOM 644 C CA . GLY A 1 84 ? 6.157 6.303 0.675 1.00 93.56 84 GLY A CA 1
ATOM 645 C C . GLY A 1 84 ? 5.196 6.441 1.865 1.00 93.56 84 GLY A C 1
ATOM 646 O O . GLY A 1 84 ? 4.732 7.532 2.188 1.00 93.56 84 GLY A O 1
ATOM 647 N N . SER A 1 85 ? 4.869 5.341 2.546 1.00 95.19 85 SER A N 1
ATOM 648 C CA . SER A 1 85 ? 5.320 3.978 2.220 1.00 95.19 85 SER A CA 1
ATOM 649 C C . SER A 1 85 ? 4.382 3.206 1.290 1.00 95.19 85 SER A C 1
ATOM 651 O O . SER A 1 85 ? 4.758 2.136 0.838 1.00 95.19 85 SER A O 1
ATOM 653 N N . SER A 1 86 ? 3.174 3.687 0.980 1.00 96.94 86 SER A N 1
ATOM 654 C CA . SER A 1 86 ? 2.219 2.999 0.082 1.00 96.94 86 SER A CA 1
ATOM 655 C C . SER A 1 86 ? 2.393 3.395 -1.395 1.00 96.94 86 SER A C 1
ATOM 657 O O . SER A 1 86 ? 1.410 3.671 -2.082 1.00 96.94 86 SER A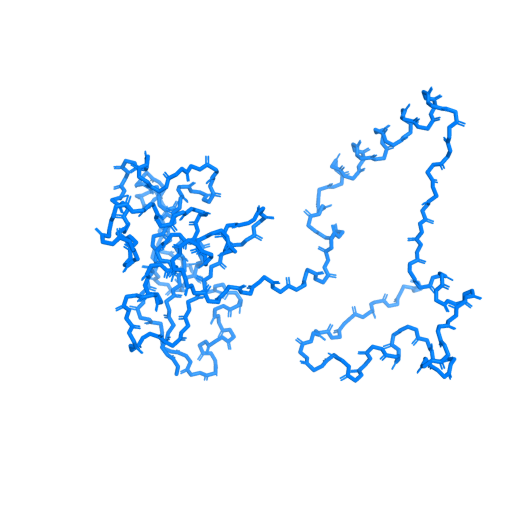 O 1
ATOM 659 N N . SER A 1 87 ? 3.641 3.442 -1.871 1.00 96.19 87 SER A N 1
ATOM 660 C CA . SER A 1 87 ? 4.014 3.961 -3.197 1.00 96.19 87 SER A CA 1
ATOM 661 C C . SER A 1 87 ? 3.308 3.243 -4.346 1.00 96.19 87 SER A C 1
ATOM 663 O O . SER A 1 87 ? 2.680 3.882 -5.186 1.00 96.19 87 SER A O 1
ATOM 665 N N . GLY A 1 88 ? 3.356 1.908 -4.359 1.00 96.81 88 GLY A N 1
ATOM 666 C CA . GLY A 1 88 ? 2.745 1.099 -5.409 1.00 96.81 88 GLY A CA 1
ATOM 667 C C . GLY A 1 88 ? 1.225 1.199 -5.429 1.00 96.81 88 GLY A C 1
ATOM 668 O O . GLY A 1 88 ? 0.639 1.182 -6.503 1.00 96.81 88 GLY A O 1
ATOM 669 N N . SER A 1 89 ? 0.580 1.338 -4.266 1.00 97.56 89 SER A N 1
ATOM 670 C CA . SER A 1 89 ? -0.879 1.481 -4.195 1.00 97.56 89 SER A CA 1
ATOM 671 C C . SER A 1 89 ? -1.352 2.786 -4.838 1.00 97.56 89 SER A C 1
ATOM 673 O O . SER A 1 89 ? -2.287 2.763 -5.631 1.00 97.56 89 SER A O 1
ATOM 675 N N . ALA A 1 90 ? -0.698 3.911 -4.532 1.00 96.88 90 ALA A N 1
ATOM 676 C CA . ALA A 1 90 ? -1.077 5.206 -5.095 1.00 96.88 90 ALA A CA 1
ATOM 677 C C . ALA A 1 90 ? -0.741 5.306 -6.590 1.00 96.88 90 ALA A C 1
ATOM 679 O O . ALA A 1 90 ? -1.591 5.725 -7.373 1.00 96.88 90 ALA A O 1
ATOM 680 N N . ALA A 1 91 ? 0.452 4.851 -6.991 1.00 96.44 91 ALA A N 1
ATOM 681 C CA . ALA A 1 91 ? 0.853 4.829 -8.395 1.00 96.44 91 ALA A CA 1
ATOM 682 C C . ALA A 1 91 ? -0.071 3.937 -9.242 1.00 96.44 91 ALA A C 1
ATOM 684 O O . ALA A 1 91 ? -0.480 4.340 -10.326 1.00 96.44 91 ALA A O 1
ATOM 685 N N . ALA A 1 92 ? -0.467 2.759 -8.739 1.00 96.56 92 ALA A N 1
ATOM 686 C CA . ALA A 1 92 ? -1.370 1.862 -9.460 1.00 96.56 92 ALA A CA 1
ATOM 687 C C . ALA A 1 92 ? -2.760 2.478 -9.680 1.00 96.56 92 ALA A C 1
ATOM 689 O O . ALA A 1 92 ? -3.287 2.392 -10.785 1.00 96.56 92 ALA A O 1
ATOM 690 N N . ILE A 1 93 ? -3.338 3.125 -8.662 1.00 96.44 93 ILE A N 1
ATOM 691 C CA . ILE A 1 93 ? -4.644 3.795 -8.796 1.00 96.44 93 ILE A CA 1
ATOM 692 C C . ILE A 1 93 ? -4.574 4.971 -9.764 1.00 96.44 93 ILE A C 1
ATOM 694 O O . ILE A 1 93 ? -5.512 5.202 -10.517 1.00 96.44 93 ILE A O 1
ATOM 698 N N . ALA A 1 94 ? -3.462 5.701 -9.767 1.00 95.06 94 ALA A N 1
ATOM 699 C CA . ALA A 1 94 ? -3.284 6.829 -10.666 1.00 95.06 94 ALA A CA 1
ATOM 700 C C . ALA A 1 94 ? -3.026 6.403 -12.125 1.00 95.06 94 ALA A C 1
ATOM 702 O O . ALA A 1 94 ? -3.380 7.145 -13.036 1.00 95.06 94 ALA A O 1
ATOM 703 N N . ALA A 1 95 ? -2.413 5.235 -12.353 1.00 95.12 95 ALA A N 1
ATOM 704 C CA . ALA A 1 95 ? -2.023 4.767 -13.685 1.00 95.12 95 ALA A CA 1
ATOM 705 C C . ALA A 1 95 ? -3.089 3.909 -14.387 1.00 95.12 95 ALA A C 1
ATOM 707 O O . ALA A 1 95 ? -3.151 3.888 -15.615 1.00 95.12 95 ALA A O 1
ATOM 708 N N . TYR A 1 96 ? -3.906 3.169 -13.633 1.00 95.00 96 TYR A N 1
ATOM 709 C CA . TYR A 1 96 ? -4.833 2.189 -14.195 1.00 95.00 96 TYR A CA 1
ATOM 710 C C . TYR A 1 96 ? -6.286 2.584 -13.935 1.00 95.00 96 TYR A C 1
ATOM 712 O O . TYR A 1 96 ? -6.822 2.318 -12.865 1.00 95.00 96 TYR A O 1
ATOM 720 N N . GLU A 1 97 ? -6.966 3.115 -14.955 1.00 94.94 97 GLU A N 1
ATOM 721 C CA . GLU A 1 97 ? -8.404 3.454 -14.889 1.00 94.94 97 GLU A CA 1
ATOM 722 C C . GLU A 1 97 ? -9.293 2.243 -14.567 1.00 94.94 97 GLU A C 1
ATOM 724 O O . GLU A 1 97 ? -10.407 2.363 -14.063 1.00 94.94 97 GLU A O 1
ATOM 729 N N . TRP A 1 98 ? -8.792 1.047 -14.864 1.00 96.56 98 TRP A N 1
ATOM 730 C CA . TRP A 1 98 ? -9.452 -0.210 -14.566 1.00 96.56 98 TRP A CA 1
ATOM 731 C C . TRP A 1 98 ? -9.167 -0.702 -13.133 1.00 96.56 98 TRP A C 1
ATOM 733 O O . TRP A 1 98 ? -9.634 -1.766 -12.759 1.00 96.56 98 TRP A O 1
ATOM 743 N N . LEU A 1 99 ? -8.412 -0.006 -12.290 1.00 96.88 99 LEU A N 1
ATOM 744 C CA . LEU A 1 99 ? -8.253 -0.404 -10.892 1.00 96.88 99 LEU A CA 1
ATOM 745 C C . LEU A 1 99 ? -9.228 0.386 -10.015 1.00 96.88 99 LEU A C 1
ATOM 747 O O . LEU A 1 99 ? -9.141 1.605 -9.940 1.00 96.88 99 LEU A O 1
ATOM 751 N N . ASP A 1 100 ? -10.144 -0.306 -9.330 1.00 96.75 100 ASP A N 1
ATOM 752 C CA . ASP A 1 100 ? -11.222 0.381 -8.608 1.00 96.75 100 ASP A CA 1
ATOM 753 C C . ASP A 1 100 ? -10.716 0.993 -7.289 1.00 96.75 100 ASP A C 1
ATOM 755 O O . ASP A 1 100 ? -11.032 2.136 -6.968 1.00 96.75 100 ASP A O 1
ATOM 759 N N . VAL A 1 101 ? -9.938 0.233 -6.507 1.00 96.69 101 VAL A N 1
ATOM 760 C CA . VAL A 1 101 ? -9.381 0.672 -5.214 1.00 96.69 101 VAL A CA 1
ATOM 761 C C . VAL A 1 101 ? -8.046 -0.011 -4.908 1.00 96.69 101 VAL A C 1
ATOM 763 O O . VAL A 1 101 ? -7.741 -1.091 -5.415 1.00 96.69 101 VAL A O 1
ATOM 766 N N . ALA A 1 102 ? -7.239 0.594 -4.035 1.00 97.81 102 ALA A N 1
ATOM 767 C CA . ALA A 1 102 ? -6.041 -0.036 -3.493 1.00 97.81 102 ALA A CA 1
ATOM 768 C C . ALA A 1 102 ? -6.010 0.084 -1.970 1.00 97.81 102 ALA A C 1
ATOM 770 O O . ALA A 1 102 ? -6.318 1.134 -1.408 1.00 97.81 102 ALA A O 1
ATOM 771 N N . ILE A 1 103 ? -5.606 -0.994 -1.301 1.00 97.19 103 ILE A N 1
ATOM 772 C CA . ILE A 1 103 ? -5.409 -1.020 0.146 1.00 97.19 103 ILE A CA 1
ATOM 773 C C . ILE A 1 103 ? -3.954 -0.675 0.451 1.00 97.19 103 ILE A C 1
ATOM 775 O O . ILE A 1 103 ? -3.024 -1.225 -0.144 1.00 97.19 103 ILE A O 1
ATOM 779 N N . GLY A 1 104 ? -3.767 0.258 1.380 1.00 95.00 104 GLY A N 1
ATOM 780 C CA . GLY A 1 104 ? -2.472 0.694 1.894 1.00 95.00 104 GLY A CA 1
ATOM 781 C C . GLY A 1 104 ? -2.460 0.733 3.419 1.00 95.00 104 GLY A C 1
ATOM 782 O O . GLY A 1 104 ? -3.427 0.348 4.071 1.00 95.00 104 GLY A O 1
ATOM 783 N N . SER A 1 105 ? -1.358 1.217 3.988 1.00 93.50 105 SER A N 1
ATOM 784 C CA . SER A 1 105 ? -1.239 1.473 5.428 1.00 93.50 105 SER A CA 1
ATOM 785 C C . SER A 1 105 ? -0.769 2.906 5.675 1.00 93.50 105 SER A C 1
ATOM 787 O O . SER A 1 105 ? -0.013 3.460 4.871 1.00 93.50 105 SER A O 1
ATOM 789 N N . ASP A 1 106 ? -1.212 3.512 6.776 1.00 91.56 106 ASP A N 1
ATOM 790 C CA . ASP A 1 106 ? -0.914 4.903 7.128 1.00 91.56 106 ASP A CA 1
ATOM 791 C C . ASP A 1 106 ? -0.698 5.041 8.642 1.00 91.56 106 ASP A C 1
ATOM 793 O O . ASP A 1 106 ? -1.650 5.226 9.393 1.00 91.56 106 ASP A O 1
ATOM 797 N N . THR A 1 107 ? 0.562 4.929 9.076 1.00 87.25 107 THR A N 1
ATOM 798 C CA . THR A 1 107 ? 0.960 5.174 10.475 1.00 87.25 107 THR A CA 1
ATOM 799 C C . THR A 1 107 ? 1.158 6.670 10.730 1.00 87.25 107 THR A C 1
ATOM 801 O O . THR A 1 107 ? 0.570 7.241 11.639 1.00 87.25 107 THR A O 1
ATOM 804 N N . SER A 1 108 ? 1.965 7.321 9.888 1.00 85.50 108 SER A N 1
ATOM 805 C CA . SER A 1 108 ? 2.376 8.728 10.026 1.00 85.50 108 SER A CA 1
ATOM 806 C C . SER A 1 108 ? 2.157 9.554 8.749 1.00 85.50 108 SER A C 1
ATOM 808 O O . SER A 1 108 ? 2.744 10.616 8.575 1.00 85.50 108 SER A O 1
ATOM 810 N N . GLY A 1 109 ? 1.318 9.076 7.825 1.00 88.38 109 GLY A N 1
ATOM 811 C CA . GLY A 1 109 ? 1.101 9.683 6.503 1.00 88.38 109 GLY A CA 1
ATOM 812 C C . GLY A 1 109 ? 1.377 8.743 5.331 1.00 88.38 109 GLY A C 1
ATOM 813 O O . GLY A 1 109 ? 1.331 9.167 4.181 1.00 88.38 109 GLY A O 1
ATOM 814 N N . SER A 1 110 ? 1.656 7.464 5.593 1.00 91.75 110 SER A N 1
ATOM 815 C CA . SER A 1 110 ? 2.082 6.497 4.573 1.00 91.75 110 SER A CA 1
ATOM 816 C C . SER A 1 110 ? 1.040 6.165 3.494 1.00 91.75 110 SER A C 1
ATOM 818 O O . SER A 1 110 ? 1.399 5.527 2.506 1.00 91.75 110 SER A O 1
ATOM 820 N N . GLY A 1 111 ? -0.225 6.562 3.654 1.00 93.12 111 GLY A N 1
ATOM 821 C CA . GLY A 1 111 ? -1.265 6.476 2.624 1.00 93.12 111 GLY A CA 1
ATOM 822 C C . GLY A 1 111 ? -1.594 7.849 2.036 1.00 93.12 111 GLY A C 1
ATOM 823 O O . GLY A 1 111 ? -1.644 8.010 0.819 1.00 93.12 111 GLY A O 1
ATOM 824 N N . ARG A 1 112 ? -1.733 8.863 2.896 1.00 95.31 112 ARG A N 1
ATOM 825 C CA . ARG A 1 112 ? -2.058 10.241 2.499 1.00 95.31 112 ARG A CA 1
ATOM 826 C C . ARG A 1 112 ? -0.947 10.921 1.699 1.00 95.31 112 ARG A C 1
ATOM 828 O O . ARG A 1 112 ? -1.255 11.605 0.730 1.00 95.31 112 ARG A O 1
ATOM 835 N N . ARG A 1 113 ? 0.330 10.724 2.053 1.00 95.19 113 ARG A N 1
ATOM 836 C CA . ARG A 1 113 ? 1.470 11.327 1.337 1.00 95.19 113 ARG A CA 1
ATOM 837 C C . ARG A 1 113 ? 1.593 10.776 -0.092 1.00 95.19 113 ARG A C 1
ATOM 839 O O . ARG A 1 113 ? 1.610 11.596 -1.008 1.00 95.19 113 ARG A O 1
ATOM 846 N N . PRO A 1 114 ? 1.582 9.446 -0.331 1.00 95.56 114 PRO A N 1
ATOM 847 C CA . PRO A 1 114 ? 1.501 8.913 -1.692 1.00 95.56 114 PRO A CA 1
ATOM 848 C C . PRO A 1 114 ? 0.231 9.346 -2.428 1.00 95.56 114 PRO A C 1
ATOM 850 O O . PRO A 1 114 ? 0.311 9.703 -3.599 1.00 95.56 114 PRO A O 1
ATOM 853 N N . GLY A 1 115 ? -0.926 9.377 -1.754 1.00 95.44 115 GLY A N 1
ATOM 854 C CA . GLY A 1 115 ? -2.177 9.843 -2.357 1.00 95.44 115 GLY A CA 1
ATOM 855 C C . GLY A 1 115 ? -2.072 11.264 -2.911 1.00 95.44 115 GLY A C 1
ATOM 856 O O . GLY A 1 115 ? -2.305 11.493 -4.095 1.00 95.44 115 GLY A O 1
ATOM 857 N N . HIS A 1 116 ? -1.602 12.195 -2.078 1.00 94.88 116 HIS A N 1
ATOM 858 C CA . HIS A 1 116 ? -1.350 13.579 -2.471 1.00 94.88 116 HIS A CA 1
ATOM 859 C C . HIS A 1 116 ? -0.382 13.673 -3.660 1.00 94.88 116 HIS A C 1
ATOM 861 O O . HIS A 1 116 ? -0.675 14.358 -4.635 1.00 94.88 116 HIS A O 1
ATOM 867 N N . TRP A 1 117 ? 0.748 12.963 -3.614 1.00 94.75 117 TRP A N 1
ATOM 868 C CA . TRP A 1 117 ? 1.794 13.098 -4.634 1.00 94.75 117 TRP A CA 1
ATOM 869 C C . TRP A 1 117 ? 1.422 12.465 -5.979 1.00 94.75 117 TRP A C 1
ATOM 871 O O . TRP A 1 117 ? 1.870 12.954 -7.011 1.00 94.75 117 TRP A O 1
ATOM 881 N N . ASN A 1 118 ? 0.594 11.418 -5.994 1.00 94.44 118 ASN A N 1
ATOM 882 C CA . ASN A 1 118 ? 0.103 10.800 -7.235 1.00 94.44 118 ASN A CA 1
ATOM 883 C C . ASN A 1 118 ? -1.243 11.397 -7.695 1.00 94.44 118 ASN A C 1
ATOM 885 O O . ASN A 1 118 ? -1.788 10.979 -8.713 1.00 94.44 118 ASN A O 1
ATOM 889 N N . GLY A 1 119 ? -1.787 12.382 -6.969 1.00 93.69 119 GLY A N 1
ATOM 890 C CA . GLY A 1 119 ? -3.041 13.047 -7.325 1.00 93.69 119 GLY A CA 1
ATOM 891 C C . GLY A 1 119 ? -4.278 12.156 -7.189 1.00 93.69 119 GLY A C 1
ATOM 892 O O . GLY A 1 119 ? -5.203 12.285 -7.989 1.00 93.69 119 GLY A O 1
ATOM 893 N N . VAL A 1 120 ? -4.295 11.259 -6.199 1.00 94.44 120 VAL A N 1
ATOM 894 C CA . VAL A 1 120 ? -5.414 10.346 -5.919 1.00 94.44 120 VAL A CA 1
ATOM 895 C C . VAL A 1 120 ? -5.985 10.581 -4.527 1.00 94.44 120 VAL A C 1
ATOM 897 O O . VAL A 1 120 ? -5.293 11.009 -3.600 1.00 94.44 120 VAL A O 1
ATOM 900 N N . VAL A 1 121 ? -7.268 10.269 -4.362 1.00 95.06 121 VAL A N 1
ATOM 901 C CA . VAL A 1 121 ? -7.924 10.346 -3.055 1.00 95.06 121 VAL A CA 1
ATOM 902 C C . VAL A 1 121 ? -7.388 9.233 -2.157 1.00 95.06 121 VAL A C 1
ATOM 904 O O . VAL A 1 121 ? -7.428 8.058 -2.513 1.00 95.06 121 VAL A O 1
ATOM 907 N N . ALA A 1 122 ? -6.911 9.604 -0.969 1.00 93.62 122 ALA A N 1
ATOM 908 C CA . ALA A 1 122 ? -6.468 8.669 0.056 1.00 93.62 122 ALA A CA 1
ATOM 909 C C . ALA A 1 122 ? -7.236 8.915 1.355 1.00 93.62 122 ALA A C 1
ATOM 911 O O . ALA A 1 122 ? -7.223 10.017 1.903 1.00 93.62 122 ALA A O 1
ATOM 912 N N . MET A 1 123 ? -7.877 7.865 1.864 1.00 91.12 123 MET A N 1
ATOM 913 C CA . MET A 1 123 ? -8.611 7.899 3.123 1.00 91.12 123 MET A CA 1
ATOM 914 C C . MET A 1 123 ? -7.838 7.117 4.182 1.00 91.12 123 MET A C 1
ATOM 916 O O . MET A 1 123 ? -7.554 5.933 4.002 1.00 91.12 123 MET A O 1
ATOM 920 N N . ARG A 1 124 ? -7.521 7.776 5.300 1.00 90.06 124 ARG A N 1
ATOM 921 C CA . ARG A 1 124 ? -7.124 7.102 6.538 1.00 90.06 124 ARG A CA 1
ATOM 922 C C . ARG A 1 124 ? -8.351 7.079 7.451 1.00 90.06 124 ARG A C 1
ATOM 924 O O . ARG A 1 124 ? -8.717 8.153 7.932 1.00 90.06 124 ARG A O 1
ATOM 931 N N . PRO A 1 125 ? -8.990 5.917 7.671 1.00 82.19 125 PRO A N 1
ATOM 932 C CA . PRO A 1 125 ? -10.114 5.820 8.592 1.00 82.19 125 PRO A CA 1
ATOM 933 C C . PRO A 1 125 ? -9.742 6.314 9.993 1.00 82.19 125 PRO A C 1
ATOM 935 O O . PRO A 1 125 ? -8.570 6.302 10.380 1.00 82.19 125 PRO A O 1
ATOM 938 N N . THR A 1 126 ? -10.746 6.734 10.759 1.00 77.12 126 THR A N 1
ATOM 939 C CA . THR A 1 126 ? -10.575 7.011 12.186 1.00 77.12 126 THR A CA 1
ATOM 940 C C . THR A 1 126 ? -10.046 5.756 12.874 1.00 77.12 126 THR A C 1
ATOM 942 O O . THR A 1 126 ? -10.549 4.654 12.647 1.00 77.12 126 THR A O 1
ATOM 945 N N . HIS A 1 127 ? -9.018 5.915 13.702 1.00 69.38 127 HIS A N 1
ATOM 946 C CA . HIS A 1 127 ? -8.616 4.852 14.610 1.00 69.38 127 HIS A CA 1
ATOM 947 C C . HIS A 1 127 ? -9.692 4.778 15.684 1.00 69.38 127 HIS A C 1
ATOM 949 O O . HIS A 1 127 ? -9.923 5.765 16.375 1.00 69.38 127 HIS A O 1
ATOM 955 N N . VAL A 1 128 ? -10.365 3.634 15.797 1.00 54.94 128 VAL A N 1
ATOM 956 C CA . VAL A 1 128 ? -11.327 3.403 16.887 1.00 54.94 128 VAL A CA 1
ATOM 957 C C . VAL A 1 128 ? -10.594 3.319 18.231 1.00 54.94 128 VAL A C 1
ATOM 959 O O . VAL A 1 128 ? -11.217 3.448 19.272 1.00 54.94 128 VAL A O 1
ATOM 962 N N . ASP A 1 129 ? -9.262 3.196 18.197 1.00 43.88 129 ASP A N 1
ATOM 963 C CA . ASP A 1 129 ? -8.455 3.010 19.385 1.00 43.88 129 ASP A CA 1
ATOM 964 C C . ASP A 1 129 ? -7.071 3.665 19.266 1.00 43.88 129 ASP A C 1
ATOM 966 O O . ASP A 1 129 ? -6.131 3.123 18.676 1.00 43.88 129 ASP A O 1
ATOM 970 N N . TYR A 1 130 ? -6.932 4.873 19.813 1.00 39.88 130 TYR A N 1
ATOM 971 C CA . TYR A 1 130 ? -5.605 5.417 20.117 1.00 39.88 130 TYR A CA 1
ATOM 972 C C . TYR A 1 130 ? -4.982 4.719 21.337 1.00 39.88 130 TYR A C 1
ATOM 974 O O . TYR A 1 130 ? -3.768 4.804 21.501 1.00 39.88 130 TYR A O 1
ATOM 982 N N . LEU A 1 131 ? -5.772 4.010 22.155 1.00 40.28 131 LEU A N 1
ATOM 983 C CA . LEU A 1 131 ? -5.307 3.391 23.395 1.00 40.28 131 LEU A CA 1
ATOM 984 C C . LEU A 1 131 ? -4.816 1.956 23.168 1.00 40.28 131 LEU A C 1
ATOM 986 O O . LEU A 1 131 ? -3.728 1.626 23.626 1.00 40.28 131 LEU A O 1
ATOM 990 N N . GLU A 1 132 ? -5.499 1.136 22.365 1.00 40.69 132 GLU A N 1
ATOM 991 C CA . GLU A 1 132 ? -5.015 -0.232 22.081 1.00 40.69 132 GLU A CA 1
ATOM 992 C C . GLU A 1 132 ? -3.777 -0.284 21.166 1.00 40.69 132 GLU A C 1
ATOM 994 O O . GLU A 1 132 ? -3.033 -1.266 21.176 1.00 40.69 132 GLU A O 1
ATOM 999 N N . THR A 1 133 ? -3.496 0.773 20.391 1.00 41.06 133 THR A N 1
ATOM 1000 C CA . THR A 1 133 ? -2.246 0.832 19.602 1.00 41.06 133 THR A CA 1
ATOM 1001 C C . THR A 1 133 ? -1.025 1.166 20.477 1.00 41.06 133 THR A C 1
ATOM 1003 O O . THR A 1 133 ? 0.104 0.915 20.062 1.00 41.06 133 THR A O 1
ATOM 1006 N N . ILE A 1 134 ? -1.247 1.644 21.710 1.00 45.03 134 ILE A N 1
ATOM 1007 C CA . ILE A 1 134 ? -0.273 1.620 22.812 1.00 45.03 134 ILE A CA 1
ATOM 1008 C C . ILE A 1 134 ? -0.544 0.361 23.656 1.00 45.03 134 ILE A C 1
ATOM 1010 O O . ILE A 1 134 ? -0.620 0.387 24.876 1.00 45.03 134 ILE A O 1
ATOM 1014 N N . GLY A 1 135 ? -0.712 -0.787 22.999 1.00 42.38 135 GLY A N 1
ATOM 1015 C CA . GLY A 1 135 ? -0.893 -2.084 23.655 1.00 42.38 135 GLY A CA 1
ATOM 1016 C C . GLY A 1 135 ? 0.380 -2.630 24.312 1.00 42.38 135 GLY A C 1
ATOM 1017 O O . GLY A 1 135 ? 0.435 -3.817 24.623 1.00 42.38 135 GLY A O 1
ATOM 1018 N N . ASN A 1 136 ? 1.416 -1.802 24.487 1.00 56.25 136 ASN A N 1
ATOM 1019 C CA . ASN A 1 136 ? 2.552 -2.122 25.335 1.00 56.25 136 ASN A CA 1
ATOM 1020 C C . ASN A 1 136 ? 2.392 -1.368 26.669 1.00 56.25 136 ASN A C 1
ATOM 1022 O O . ASN A 1 136 ? 2.566 -0.146 26.680 1.00 56.25 136 ASN A O 1
ATOM 1026 N N . PRO A 1 137 ? 2.097 -2.069 27.780 1.00 62.00 137 PRO A N 1
ATOM 1027 C CA . PRO A 1 137 ? 2.061 -1.480 29.117 1.00 62.00 137 PRO A CA 1
ATOM 1028 C C . PRO A 1 137 ? 3.300 -0.633 29.439 1.00 62.00 137 PRO A C 1
ATOM 1030 O O . PRO A 1 137 ? 3.165 0.427 30.040 1.00 62.00 137 PRO A O 1
ATOM 1033 N N . ASP A 1 138 ? 4.479 -1.027 28.946 1.00 63.88 138 ASP A N 1
ATOM 1034 C CA . ASP A 1 138 ? 5.733 -0.295 29.156 1.00 63.88 138 ASP A CA 1
ATOM 1035 C C . ASP A 1 138 ? 5.723 1.083 28.469 1.00 63.88 138 ASP A C 1
ATOM 1037 O O . ASP A 1 138 ? 6.325 2.039 28.951 1.00 63.88 138 ASP A O 1
ATOM 1041 N N . GLN A 1 139 ? 5.035 1.213 27.329 1.00 57.31 139 GLN A N 1
ATOM 1042 C CA . GLN A 1 139 ? 4.908 2.496 26.631 1.00 57.31 139 GLN A CA 1
ATOM 1043 C C . GLN A 1 139 ? 3.889 3.415 27.302 1.00 57.31 139 GLN A C 1
ATOM 1045 O O . GLN A 1 139 ? 4.112 4.623 27.334 1.00 57.31 139 GLN A O 1
ATOM 1050 N N . LEU A 1 140 ? 2.797 2.862 27.840 1.00 64.38 140 LEU A N 1
ATOM 1051 C CA . LEU A 1 140 ? 1.851 3.631 28.652 1.00 64.38 140 LEU A CA 1
ATOM 1052 C C . LEU A 1 140 ? 2.537 4.151 29.916 1.00 64.38 140 LEU A C 1
ATOM 1054 O O . LEU A 1 140 ? 2.451 5.344 30.195 1.00 64.38 140 LEU A O 1
ATOM 1058 N N . GLN A 1 141 ? 3.304 3.296 30.596 1.00 74.88 141 GLN A N 1
ATOM 1059 C CA . GLN A 1 141 ? 4.087 3.685 31.765 1.00 74.88 141 GLN A CA 1
ATOM 1060 C C . GLN A 1 141 ? 5.080 4.810 31.437 1.00 74.88 141 GLN A C 1
ATOM 1062 O O . GLN A 1 141 ? 5.152 5.791 32.167 1.00 74.88 141 GLN A O 1
ATOM 1067 N N . LEU A 1 142 ? 5.790 4.730 30.307 1.00 74.94 142 LEU A N 1
ATOM 1068 C CA . LEU A 1 142 ? 6.715 5.788 29.887 1.00 74.94 142 LEU A CA 1
ATOM 1069 C C . LEU A 1 142 ? 6.006 7.135 29.651 1.00 74.94 142 LEU A C 1
ATOM 1071 O O . LEU A 1 142 ? 6.551 8.192 29.964 1.00 74.94 142 LEU A O 1
ATOM 1075 N N . ILE A 1 143 ? 4.800 7.112 29.075 1.00 73.56 143 ILE A N 1
ATOM 1076 C CA . ILE A 1 143 ? 3.998 8.324 28.853 1.00 73.56 143 ILE A CA 1
ATOM 1077 C C . ILE A 1 143 ? 3.536 8.908 30.192 1.00 73.56 143 ILE A C 1
ATOM 1079 O O . ILE A 1 143 ? 3.565 10.127 30.359 1.00 73.56 143 ILE A O 1
ATOM 1083 N N . GLU A 1 144 ? 3.136 8.061 31.141 1.00 79.06 144 GLU A N 1
ATOM 1084 C CA . GLU A 1 144 ? 2.745 8.473 32.492 1.00 79.06 144 GLU A CA 1
ATOM 1085 C C . GLU A 1 144 ? 3.924 9.078 33.264 1.00 79.06 144 GLU A C 1
ATOM 1087 O O . GLU A 1 144 ? 3.791 10.180 33.794 1.00 79.06 144 GLU A O 1
ATOM 1092 N N . GLU A 1 145 ? 5.088 8.423 33.256 1.00 85.19 145 GLU A N 1
ATOM 1093 C CA . GLU A 1 145 ? 6.326 8.911 33.879 1.00 85.19 145 GLU A CA 1
ATOM 1094 C C . GLU A 1 145 ? 6.761 10.253 33.278 1.00 85.19 145 GLU A C 1
ATOM 1096 O O . GLU A 1 145 ? 6.985 11.219 34.003 1.00 85.19 145 GLU A O 1
ATOM 1101 N N . PHE A 1 146 ? 6.780 10.365 31.947 1.00 80.75 146 PHE A N 1
ATOM 1102 C CA . PHE A 1 146 ? 7.103 11.626 31.281 1.00 80.75 146 PHE A CA 1
ATOM 1103 C C . PHE A 1 146 ? 6.101 12.736 31.623 1.00 80.75 146 PHE A C 1
ATOM 1105 O O . PHE A 1 146 ? 6.486 13.885 31.830 1.00 80.75 146 PHE A O 1
ATOM 1112 N N . THR A 1 147 ? 4.808 12.411 31.688 1.00 80.00 147 THR A N 1
ATOM 1113 C CA . THR A 1 147 ? 3.774 13.381 32.070 1.00 80.00 147 THR A CA 1
ATOM 1114 C C . THR A 1 147 ? 3.990 13.853 33.504 1.00 80.00 147 THR A C 1
ATOM 1116 O O . THR A 1 147 ? 3.929 15.055 33.747 1.00 80.00 147 THR A O 1
ATOM 1119 N N . HIS A 1 148 ? 4.315 12.941 34.423 1.00 84.69 148 HIS A N 1
ATOM 1120 C CA . HIS A 1 148 ? 4.622 13.261 35.814 1.00 84.69 148 HIS A CA 1
ATOM 1121 C C . HIS A 1 148 ? 5.832 14.196 35.943 1.00 84.69 148 HIS A C 1
ATOM 1123 O O . HIS A 1 148 ? 5.743 15.225 36.614 1.00 84.69 148 HIS A O 1
ATOM 1129 N N . ASP A 1 149 ? 6.922 13.908 35.228 1.00 87.56 149 ASP A N 1
ATOM 1130 C CA . ASP A 1 149 ? 8.114 14.762 35.207 1.00 87.56 149 ASP A CA 1
ATOM 1131 C C . ASP A 1 149 ? 7.793 16.172 34.686 1.00 87.56 149 ASP A C 1
ATOM 1133 O O . ASP A 1 149 ? 8.292 17.173 35.201 1.00 87.56 149 ASP A O 1
ATOM 1137 N N . MET A 1 150 ? 6.938 16.278 33.663 1.00 82.88 150 MET A N 1
ATOM 1138 C CA . MET A 1 150 ? 6.494 17.569 33.129 1.00 82.88 150 MET A CA 1
ATOM 1139 C C . MET A 1 150 ? 5.579 18.316 34.107 1.00 82.88 150 MET A C 1
ATOM 1141 O O . MET A 1 150 ? 5.695 19.537 34.230 1.00 82.88 150 MET A O 1
ATOM 1145 N N . GLU A 1 151 ? 4.690 17.619 34.815 1.00 87.25 151 GLU A N 1
ATOM 1146 C CA . GLU A 1 151 ? 3.860 18.211 35.868 1.00 87.25 151 GLU A CA 1
ATOM 1147 C C . GLU A 1 151 ? 4.716 18.804 36.993 1.00 87.25 151 GLU A C 1
ATOM 1149 O O . GLU A 1 151 ? 4.507 19.953 37.396 1.00 87.25 151 GLU A O 1
ATOM 1154 N N . GLU A 1 152 ? 5.714 18.050 37.462 1.00 88.19 152 GLU A N 1
ATOM 1155 C CA . GLU A 1 152 ? 6.643 18.495 38.500 1.00 88.19 152 GLU A CA 1
ATOM 1156 C C . GLU A 1 152 ? 7.499 19.670 38.014 1.00 88.19 152 GLU A C 1
ATOM 1158 O O . GLU A 1 152 ? 7.560 20.711 38.674 1.00 88.19 152 GLU A O 1
ATOM 1163 N N . PHE A 1 153 ? 8.110 19.544 36.832 1.00 86.44 153 PHE A N 1
ATOM 1164 C CA . PHE A 1 153 ? 9.015 20.554 36.286 1.00 86.44 153 PHE A CA 1
ATOM 1165 C C . PHE A 1 153 ? 8.319 21.894 36.022 1.00 86.44 153 PHE A C 1
ATOM 1167 O O . PHE A 1 153 ? 8.868 22.955 36.326 1.00 86.44 153 PHE A O 1
ATOM 1174 N N . PHE A 1 154 ? 7.111 21.865 35.454 1.00 85.81 154 PHE A N 1
ATOM 1175 C CA . PHE A 1 154 ? 6.370 23.080 35.113 1.00 85.81 154 PHE A CA 1
ATOM 1176 C C . PHE A 1 154 ? 5.430 23.558 36.230 1.00 85.81 154 PHE A C 1
ATOM 1178 O O . PHE A 1 154 ? 4.841 24.632 36.100 1.00 85.81 154 PHE A O 1
ATOM 1185 N N . GLY A 1 155 ? 5.275 22.796 37.319 1.00 88.25 155 GLY A N 1
ATOM 1186 C CA . GLY A 1 155 ? 4.319 23.101 38.387 1.00 88.25 155 GLY A CA 1
ATOM 1187 C C . GLY A 1 155 ? 2.863 23.109 37.906 1.00 88.25 155 GLY A C 1
ATOM 1188 O O . GLY A 1 155 ? 2.025 23.826 38.458 1.00 88.25 155 GLY A O 1
ATOM 1189 N N . VAL A 1 156 ? 2.564 22.352 36.849 1.00 81.69 156 VAL A N 1
ATOM 1190 C CA . VAL A 1 156 ? 1.226 22.222 36.256 1.00 81.69 156 VAL A CA 1
ATOM 1191 C C . VAL A 1 156 ? 0.687 20.826 36.524 1.00 81.69 156 VAL A C 1
ATOM 1193 O O . VAL A 1 156 ? 1.448 19.906 36.779 1.00 81.69 156 VAL A O 1
ATOM 1196 N N . LYS A 1 157 ? -0.632 20.646 36.459 1.00 78.12 157 LYS A N 1
ATOM 1197 C CA . LYS A 1 157 ? -1.233 19.309 36.454 1.00 78.12 157 LYS A CA 1
ATOM 1198 C C . LYS A 1 157 ? -1.852 19.034 35.097 1.00 78.12 157 LYS A C 1
ATOM 1200 O O . LYS A 1 157 ? -2.661 19.830 34.614 1.00 78.12 157 LYS A O 1
ATOM 1205 N N . ALA A 1 158 ? -1.482 17.914 34.498 1.00 69.56 158 ALA A N 1
ATOM 1206 C CA . ALA A 1 158 ? -2.179 17.322 33.386 1.00 69.56 158 ALA A CA 1
ATOM 1207 C C . ALA A 1 158 ? -3.627 17.075 33.814 1.00 69.56 158 ALA A C 1
ATOM 1209 O O . ALA A 1 158 ? -3.931 16.422 34.814 1.00 69.56 158 ALA A O 1
ATOM 1210 N N . LYS A 1 159 ? -4.553 17.642 33.050 1.00 72.25 159 LYS A N 1
ATOM 1211 C CA . LYS A 1 159 ? -5.967 17.339 33.203 1.00 72.25 159 LYS A CA 1
ATOM 1212 C C . LYS A 1 159 ? -6.284 16.234 32.213 1.00 72.25 159 LYS A C 1
ATOM 1214 O O . LYS A 1 159 ? -6.306 16.478 31.009 1.00 72.25 159 LYS A O 1
ATOM 1219 N N . MET A 1 160 ? -6.541 15.033 32.718 1.00 63.06 160 MET A N 1
ATOM 1220 C CA . MET A 1 160 ? -7.148 13.992 31.899 1.00 63.06 160 MET A CA 1
ATOM 1221 C C . MET A 1 160 ? -8.573 14.417 31.570 1.00 63.06 160 MET A C 1
ATOM 1223 O O . MET A 1 160 ? -9.407 14.613 32.454 1.00 63.06 160 MET A O 1
ATOM 1227 N N . ILE A 1 161 ? -8.827 14.619 30.284 1.00 66.00 161 ILE A N 1
ATOM 1228 C CA . ILE A 1 161 ? -10.125 15.032 29.776 1.00 66.00 161 ILE A CA 1
ATOM 1229 C C . ILE A 1 161 ? -10.766 13.809 29.132 1.00 66.00 161 ILE A C 1
ATOM 1231 O O . ILE A 1 161 ? -10.336 13.356 28.074 1.00 66.00 161 ILE A O 1
ATOM 1235 N N . CYS A 1 162 ? -11.804 13.279 29.772 1.00 68.75 162 CYS A N 1
ATOM 1236 C CA . CYS A 1 162 ? -12.664 12.282 29.156 1.00 68.75 162 CYS A CA 1
ATOM 1237 C C . CYS A 1 162 ? -13.742 13.003 28.347 1.00 68.75 162 CYS A C 1
ATOM 1239 O O . CYS A 1 162 ? -14.494 13.816 28.889 1.00 68.75 162 CYS A O 1
ATOM 1241 N N . LEU A 1 163 ? -13.818 12.707 27.050 1.00 71.62 163 LEU A N 1
ATOM 1242 C CA . LEU A 1 163 ? -14.798 13.326 26.159 1.00 71.62 163 LEU A CA 1
ATOM 1243 C C . LEU A 1 163 ? -16.238 13.018 26.598 1.00 71.62 163 LEU A C 1
ATOM 1245 O O . LEU A 1 163 ? -17.107 13.872 26.484 1.00 71.62 163 LEU A O 1
ATOM 1249 N N . GLU A 1 164 ? -16.476 11.829 27.156 1.00 73.88 164 GLU A N 1
ATOM 1250 C CA . GLU A 1 164 ? -17.775 11.457 27.720 1.00 73.88 164 GLU A CA 1
ATOM 1251 C C . GLU A 1 164 ? -18.115 12.283 28.968 1.00 73.88 164 GLU A C 1
ATOM 1253 O O . GLU A 1 164 ? -19.250 12.730 29.114 1.00 73.88 164 GLU A O 1
ATOM 1258 N N . SER A 1 165 ? -17.132 12.558 29.831 1.00 74.69 165 SER A N 1
ATOM 1259 C CA . SER A 1 165 ? -17.325 13.433 30.994 1.00 74.69 165 SER A CA 1
ATOM 1260 C C . SER A 1 165 ? -17.601 14.877 30.578 1.00 74.69 165 SER A C 1
ATOM 1262 O O . SER A 1 165 ? -18.528 15.481 31.105 1.00 74.69 165 SER A O 1
ATOM 1264 N N . LEU A 1 166 ? -16.873 15.407 29.588 1.00 79.38 166 LEU A N 1
ATOM 1265 C CA . LEU A 1 166 ? -17.152 16.740 29.041 1.00 79.38 166 LEU A CA 1
ATOM 1266 C C . LEU A 1 166 ? -18.544 16.828 28.412 1.00 79.38 166 LEU A C 1
ATOM 1268 O O . LEU A 1 166 ? -19.257 17.799 28.635 1.00 79.38 166 LEU A O 1
ATOM 1272 N N . TRP A 1 167 ? -18.943 15.808 27.649 1.00 81.69 167 TRP A N 1
ATOM 1273 C CA . TRP A 1 167 ? -20.269 15.748 27.036 1.00 81.69 167 TRP A CA 1
ATOM 1274 C C . TRP A 1 167 ? -21.388 15.677 28.079 1.00 81.69 167 TRP A C 1
ATOM 1276 O O . TRP A 1 167 ? -22.474 16.201 27.857 1.00 81.69 167 TRP A O 1
ATOM 1286 N N . ALA A 1 168 ? -21.147 15.019 29.214 1.00 80.00 168 ALA A N 1
ATOM 1287 C CA . ALA A 1 16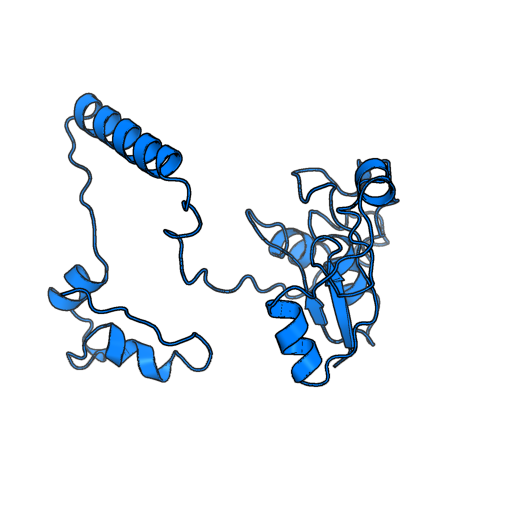8 ? -22.100 14.978 30.317 1.00 80.00 168 ALA A CA 1
ATOM 1288 C C . ALA A 1 168 ? -22.202 16.320 31.063 1.00 80.00 168 ALA A C 1
ATOM 1290 O O . ALA A 1 168 ? -23.278 16.647 31.563 1.00 80.00 168 ALA A O 1
ATOM 1291 N N . GLU A 1 169 ? -21.105 17.077 31.148 1.00 84.12 169 GLU A N 1
ATOM 1292 C CA . GLU A 1 169 ? -21.060 18.394 31.795 1.00 84.12 169 GLU A CA 1
ATOM 1293 C C . GLU A 1 169 ? -21.723 19.488 30.945 1.00 84.12 169 GLU A C 1
ATOM 1295 O O . GLU A 1 169 ? -22.499 20.278 31.483 1.00 84.12 169 GLU A O 1
ATOM 1300 N N . ASP A 1 170 ? -21.446 19.522 29.638 1.00 84.31 170 ASP A N 1
ATOM 1301 C CA . ASP A 1 170 ? -21.934 20.559 28.720 1.00 84.31 170 ASP A CA 1
ATOM 1302 C C . ASP A 1 170 ? -22.222 19.979 27.318 1.00 84.31 170 ASP A C 1
ATOM 1304 O O . ASP A 1 170 ? -21.414 20.114 26.392 1.00 84.31 170 ASP A O 1
ATOM 1308 N N . PRO A 1 171 ? -23.340 19.247 27.142 1.00 82.81 171 PRO A N 1
ATOM 1309 C CA . PRO A 1 171 ? -23.691 18.681 25.848 1.00 82.81 171 PRO A CA 1
ATOM 1310 C C . PRO A 1 171 ? -24.125 19.785 24.866 1.00 82.81 171 PRO A C 1
ATOM 1312 O O . PRO A 1 171 ? -24.897 20.667 25.250 1.00 82.81 171 PRO A O 1
ATOM 1315 N N . PRO A 1 172 ? -23.730 19.706 23.581 1.00 82.25 172 PRO A N 1
ATOM 1316 C CA . PRO A 1 172 ? -24.189 20.650 22.563 1.00 82.25 172 PRO A CA 1
ATOM 1317 C C . PRO A 1 172 ? -25.717 20.594 22.400 1.00 82.25 172 PRO A C 1
ATOM 1319 O O . PRO A 1 172 ? -26.328 19.536 22.577 1.00 82.25 172 PRO A O 1
ATOM 1322 N N . GLU A 1 173 ? -26.356 21.718 22.057 1.00 85.38 173 GLU A N 1
ATOM 1323 C CA . GLU A 1 173 ? -27.825 21.803 21.962 1.00 85.38 173 GLU A CA 1
ATOM 1324 C C . GLU A 1 173 ? -28.400 20.785 20.963 1.00 85.38 173 GLU A C 1
ATOM 1326 O O . GLU A 1 173 ? -29.434 20.165 21.225 1.00 85.38 173 GLU A O 1
ATOM 1331 N N . GLU A 1 174 ? -27.681 20.527 19.867 1.00 83.12 174 GLU A N 1
ATOM 1332 C CA . GLU A 1 174 ? -28.038 19.561 18.822 1.00 83.12 174 GLU A CA 1
ATOM 1333 C C . GLU A 1 174 ? -28.045 18.107 19.320 1.00 83.12 174 GLU A C 1
ATOM 1335 O O . GLU A 1 174 ? -28.642 17.225 18.694 1.00 83.12 174 GLU A O 1
ATOM 1340 N N . ALA A 1 175 ? -27.398 17.832 20.459 1.00 78.25 175 ALA A N 1
ATOM 1341 C CA . ALA A 1 175 ? -27.426 16.517 21.080 1.00 78.25 175 ALA A CA 1
ATOM 1342 C C . ALA A 1 175 ? -28.789 16.176 21.683 1.00 78.25 175 ALA A C 1
ATOM 1344 O O . ALA A 1 175 ? -29.045 15.000 21.948 1.00 78.25 175 ALA A O 1
ATOM 1345 N N . GLU A 1 176 ? -29.658 17.166 21.915 1.00 83.75 176 GLU A N 1
ATOM 1346 C CA . GLU A 1 176 ? -30.959 16.990 22.574 1.00 83.75 176 GLU A CA 1
ATOM 1347 C C . GLU A 1 176 ? -30.832 16.252 23.924 1.00 83.75 176 GLU A C 1
ATOM 1349 O O . GLU A 1 176 ? -31.683 15.449 24.307 1.00 83.75 176 GLU A O 1
ATOM 1354 N N . ARG A 1 177 ? -29.729 16.498 24.651 1.00 79.25 177 ARG A N 1
ATOM 1355 C CA . ARG A 1 177 ? -29.347 15.812 25.906 1.00 79.25 177 ARG A CA 1
ATOM 1356 C C . ARG A 1 177 ? -29.153 14.294 25.792 1.00 79.25 177 ARG A C 1
ATOM 1358 O O . ARG A 1 177 ? -29.166 13.595 26.807 1.00 79.25 177 ARG A O 1
ATOM 1365 N N . ARG A 1 178 ? -28.952 13.760 24.586 1.00 81.19 178 ARG A N 1
ATOM 1366 C CA . ARG A 1 178 ? -28.549 12.361 24.402 1.00 81.19 178 ARG A CA 1
ATOM 1367 C C . ARG A 1 178 ? -27.146 12.134 24.955 1.00 81.19 178 ARG A C 1
ATOM 1369 O O . ARG A 1 178 ? -26.288 13.018 24.883 1.00 81.19 178 ARG A O 1
ATOM 1376 N N . ARG A 1 179 ? -26.898 10.926 25.472 1.00 81.25 179 ARG A N 1
ATOM 1377 C CA . ARG A 1 179 ? -25.534 10.495 25.800 1.00 81.25 179 ARG A CA 1
ATOM 1378 C C . ARG A 1 179 ? -24.691 10.513 24.530 1.00 81.25 179 ARG A C 1
ATOM 1380 O O . ARG A 1 179 ? -25.218 10.290 23.439 1.00 81.25 179 ARG A O 1
ATOM 1387 N N . LEU A 1 180 ? -23.388 10.740 24.676 1.00 77.00 180 LEU A N 1
ATOM 1388 C CA . LEU A 1 180 ? -22.454 10.769 23.548 1.00 77.00 180 LEU A CA 1
ATOM 1389 C C . LEU A 1 180 ? -22.569 9.498 22.685 1.00 77.00 180 LEU A C 1
ATOM 1391 O O . LEU A 1 180 ? -22.605 9.590 21.460 1.00 77.00 180 LEU A O 1
ATOM 1395 N N . SER A 1 181 ? -22.722 8.331 23.322 1.00 76.69 181 SER A N 1
ATOM 1396 C CA . SER A 1 181 ? -22.956 7.042 22.653 1.00 76.69 181 SER A CA 1
ATOM 1397 C C . SER A 1 181 ? -24.176 7.059 21.727 1.00 76.69 181 SER A C 1
ATOM 1399 O O . SER A 1 181 ? -24.095 6.641 20.573 1.00 76.69 181 SER A O 1
ATOM 1401 N N . ASP A 1 182 ? -25.294 7.588 22.217 1.00 78.94 182 ASP A N 1
ATOM 1402 C CA . ASP A 1 182 ? -26.602 7.544 21.556 1.00 78.94 182 ASP A CA 1
ATOM 1403 C C . ASP A 1 182 ? -26.712 8.640 20.485 1.00 78.94 182 ASP A C 1
ATOM 1405 O O . ASP A 1 182 ? -27.415 8.505 19.482 1.00 78.94 182 ASP A O 1
ATOM 1409 N N . TYR A 1 183 ? -25.990 9.745 20.682 1.00 76.94 183 TYR A N 1
ATOM 1410 C CA . TYR A 1 183 ? -25.824 10.786 19.675 1.00 76.94 183 TYR A CA 1
ATOM 1411 C C . TYR A 1 183 ? -24.991 10.299 18.484 1.00 76.94 183 TYR A C 1
ATOM 1413 O O . TYR A 1 183 ? -25.269 10.663 17.341 1.00 76.94 183 TYR A O 1
ATOM 1421 N N . MET A 1 184 ? -23.994 9.448 18.734 1.00 71.69 184 MET A N 1
ATOM 1422 C CA . MET A 1 184 ? -23.117 8.907 17.698 1.00 71.69 184 MET A CA 1
ATOM 1423 C C . MET A 1 184 ? -23.683 7.683 16.960 1.00 71.69 184 MET A C 1
ATOM 1425 O O . MET A 1 184 ? -23.181 7.351 15.883 1.00 71.69 184 MET A O 1
ATOM 1429 N N . GLU A 1 185 ? -24.741 7.039 17.461 1.00 59.22 185 GLU A N 1
ATOM 1430 C CA . GLU A 1 185 ? -25.354 5.862 16.822 1.00 59.22 185 GLU A CA 1
ATOM 1431 C C . GLU A 1 185 ? -25.769 6.081 15.347 1.00 59.22 185 GLU A C 1
ATOM 1433 O O . GLU A 1 185 ? -25.418 5.245 14.511 1.00 59.22 185 GLU A O 1
ATOM 1438 N N . PRO A 1 186 ? -26.424 7.190 14.947 1.00 51.22 186 PRO A N 1
ATOM 1439 C CA . PRO A 1 186 ? -26.787 7.429 13.545 1.00 51.22 186 PRO A CA 1
ATOM 1440 C C . PRO A 1 186 ? -25.578 7.640 12.618 1.00 51.22 186 PRO A C 1
ATOM 1442 O O . PRO A 1 186 ? -25.673 7.421 11.412 1.00 51.22 186 PRO A O 1
ATOM 1445 N N . VAL A 1 187 ? -24.429 8.041 13.175 1.00 47.19 187 VAL A N 1
ATOM 1446 C CA . VAL A 1 187 ? -23.157 8.223 12.451 1.00 47.19 187 VAL A CA 1
ATOM 1447 C C . VAL A 1 187 ? -22.387 6.893 12.341 1.00 47.19 187 VAL A C 1
ATOM 1449 O O . VAL A 1 187 ? -21.465 6.755 11.539 1.00 47.19 187 VAL A O 1
ATOM 1452 N N . SER A 1 188 ? -22.800 5.870 13.098 1.00 40.88 188 SER A N 1
ATOM 1453 C CA . SER A 1 188 ? -22.119 4.579 13.243 1.00 40.88 188 SER A CA 1
ATOM 1454 C C . SER A 1 188 ? -22.511 3.517 12.208 1.00 40.88 188 SER A C 1
ATOM 1456 O O . SER A 1 188 ? -22.357 2.319 12.458 1.00 40.88 188 SER A O 1
ATOM 1458 N N . CYS A 1 189 ? -22.952 3.910 11.007 1.00 31.39 189 CYS A N 1
ATOM 1459 C CA . CYS A 1 189 ? -23.069 2.964 9.895 1.00 31.39 189 CYS A CA 1
ATOM 1460 C C . CYS A 1 189 ? -21.663 2.498 9.455 1.00 31.39 189 CYS A C 1
ATOM 1462 O O . CYS A 1 189 ? -21.129 2.952 8.447 1.00 31.39 189 CYS A O 1
ATOM 1464 N N . GLY A 1 190 ? -21.047 1.597 10.231 1.00 33.88 190 GLY A N 1
ATOM 1465 C CA . GLY A 1 190 ? -19.826 0.886 9.858 1.00 33.88 190 GLY A CA 1
ATOM 1466 C C . GLY A 1 190 ? -18.802 0.562 10.951 1.00 33.88 190 GLY A C 1
ATOM 1467 O O . GLY A 1 190 ? -17.817 -0.090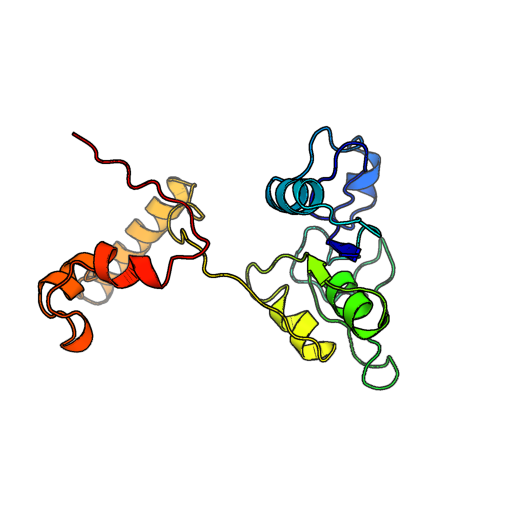 10.610 1.00 33.88 190 GLY A O 1
ATOM 1468 N N . VAL A 1 191 ? -18.976 0.949 12.222 1.00 29.50 191 VAL A N 1
ATOM 1469 C CA . VAL A 1 191 ? -17.969 0.658 13.269 1.00 29.50 191 VAL A CA 1
ATOM 1470 C C . VAL A 1 191 ? -18.575 -0.198 14.380 1.00 29.50 191 VAL A C 1
ATOM 1472 O O . VAL A 1 191 ? -19.656 0.076 14.886 1.00 29.50 191 VAL A O 1
ATOM 1475 N N . ALA A 1 192 ? -17.901 -1.309 14.669 1.00 28.98 192 ALA A N 1
ATOM 1476 C CA . ALA A 1 192 ? -18.395 -2.423 15.461 1.00 28.98 192 ALA A CA 1
ATOM 1477 C C . ALA A 1 192 ? -18.772 -2.034 16.900 1.00 28.98 192 ALA A C 1
ATOM 1479 O O . ALA A 1 192 ? -18.010 -1.387 17.611 1.00 28.98 192 ALA A O 1
ATOM 1480 N N . LYS A 1 193 ? -19.941 -2.522 17.325 1.00 30.48 193 LYS A N 1
ATOM 1481 C CA . LYS A 1 193 ? -20.365 -2.622 18.721 1.00 30.48 193 LYS A CA 1
ATOM 1482 C C . LYS A 1 193 ? -19.405 -3.540 19.478 1.00 30.48 193 LYS A C 1
ATOM 1484 O O . LYS A 1 193 ? -19.345 -4.713 19.136 1.00 30.48 193 LYS A O 1
ATOM 1489 N N . HIS A 1 194 ? -18.740 -3.030 20.509 1.00 27.14 194 HIS A N 1
ATOM 1490 C CA . HIS A 1 194 ? -18.502 -3.735 21.773 1.00 27.14 194 HIS A CA 1
ATOM 1491 C C . HIS A 1 194 ? -18.034 -2.720 22.821 1.00 27.14 194 HIS A C 1
ATOM 1493 O O . HIS A 1 194 ? -16.865 -2.370 22.885 1.00 27.14 194 HIS A O 1
ATOM 1499 N N . VAL A 1 195 ? -18.968 -2.252 23.649 1.00 28.88 195 VAL A N 1
ATOM 1500 C CA . VAL A 1 195 ? -18.647 -1.677 24.958 1.00 28.88 195 VAL A CA 1
ATOM 1501 C C . VAL A 1 195 ? -18.758 -2.836 25.939 1.00 28.88 195 VAL A C 1
ATOM 1503 O O . VAL A 1 195 ? -19.855 -3.343 26.179 1.00 28.88 195 VAL A O 1
ATOM 1506 N N . ALA A 1 196 ? -17.622 -3.321 26.432 1.00 26.14 196 ALA A N 1
ATOM 1507 C CA . ALA A 1 196 ? -17.604 -4.237 27.560 1.00 26.14 196 ALA A CA 1
ATOM 1508 C C . ALA A 1 196 ? -17.917 -3.430 28.826 1.00 26.14 196 ALA A C 1
ATOM 1510 O O . ALA A 1 196 ? -17.147 -2.566 29.236 1.00 26.14 196 ALA A O 1
ATOM 1511 N N . SER A 1 197 ? -19.072 -3.700 29.428 1.00 24.55 197 SER A N 1
ATOM 1512 C CA . SER A 1 197 ? -19.368 -3.324 30.805 1.00 24.55 197 SER A CA 1
ATOM 1513 C C . SER A 1 197 ? -18.554 -4.219 31.739 1.00 24.55 197 SER A C 1
ATOM 1515 O O . SER A 1 197 ? -18.734 -5.438 31.700 1.00 24.55 197 SER A O 1
ATOM 1517 N N . PHE A 1 198 ? -17.710 -3.640 32.588 1.00 28.19 198 PHE A N 1
ATOM 1518 C CA . PHE A 1 198 ? -17.146 -4.357 33.728 1.00 28.19 198 PHE A CA 1
ATOM 1519 C C . PHE A 1 198 ? -17.977 -4.059 34.978 1.00 28.19 198 PHE A C 1
ATOM 1521 O O . PHE A 1 198 ? -18.120 -2.904 35.382 1.00 28.19 198 PHE A O 1
ATOM 1528 N N . GLY A 1 199 ? -18.553 -5.123 35.537 1.00 29.48 199 GLY A N 1
ATOM 1529 C CA . GLY A 1 199 ? -18.713 -5.288 36.979 1.00 29.48 199 GLY A CA 1
ATOM 1530 C C . GLY A 1 199 ? -17.590 -6.167 37.512 1.00 29.48 199 GLY A C 1
ATOM 1531 O O . GLY A 1 199 ? -16.885 -6.780 36.674 1.00 29.48 199 GLY A O 1
#

pLDDT: mean 83.08, std 18.92, range [24.55, 98.25]

Radius of gyration: 21.37 Å; chains: 1; bounding box: 48×42×55 Å

InterPro domains:
  IPR023631 Amidase signature domain [PF01425] (3-127)
  IPR036928 Amidase signature (AS) superfamily [G3DSA:3.90.1300.10] (1-130)
  IPR036928 Amidase signature (AS) superfamily [SSF75304] (2-127)

Organism: NCBI:txid45133